Protein AF-A0A964A7U6-F1 (afdb_monomer)

pLDDT: mean 76.75, std 14.04, range [35.75, 95.75]

Mean predicted aligned error: 11.98 Å

Sequence (256 aa):
MSVETSDQPSDEHRRETSRRVVFALLAPAVRLAFTFGIPLRELCDWLRLAYFQETRRRGQRMREAARTLDVSMRTVAMLSSELKQNFLDAQQQVGLPRRVEFMLWAAPLSAARLRQVLRGIEPGAVDRALETLLEQGRIREVPGRTTRYEVVRSEFRLVDEKGWLARIDGLENFMGTVANAVYGRFFRNEPRAFARTLSFHVRADSAERMRELYENTIWEALRAMDAEAKGKPDSTMLDLSILWAPYDYLEHEEET

Solvent-accessible surface area (backbone atoms only — not comparable to full-atom values): 15489 Å² total; per-residue (Å²): 135,82,82,82,74,79,86,66,76,49,73,63,56,52,53,52,50,51,52,54,52,54,54,59,68,45,47,65,58,50,52,52,34,54,75,71,66,52,51,69,69,59,54,52,51,50,50,52,44,53,52,50,51,51,35,42,64,73,64,47,52,70,72,52,39,17,63,73,70,74,48,52,68,67,56,47,53,50,45,58,50,50,46,59,74,77,48,46,68,67,45,53,73,47,44,46,32,51,55,51,50,57,52,23,61,68,42,71,42,32,72,71,57,49,54,68,71,54,59,78,62,65,89,62,52,68,57,56,24,50,50,54,32,43,76,69,58,51,32,40,81,44,85,61,103,60,63,23,34,30,55,66,73,94,75,92,72,78,68,60,88,87,41,76,64,44,50,51,43,42,50,52,52,45,54,49,46,50,52,51,30,50,46,23,49,78,75,61,69,36,88,82,37,73,83,82,90,85,86,80,92,75,58,87,82,42,56,62,54,53,51,47,45,41,58,71,46,53,47,50,52,51,53,52,53,47,66,73,36,61,85,47,95,86,54,76,93,78,85,85,81,88,86,86,73,69,86,61,66,84,79,60,84,71,89,132

Secondary structure (DSSP, 8-state):
-------PPPHHHHHHHHHHHHHHHHHHHHHHHHHTT--HHHHHHHHHHHHHHHHHHTT--HHHHHHHHT--HHHHHHHHHHHHHHTHHHHHHHHHHHHHHHHHHHS-B-HHHHHHHSTTPPTTHHHHHHHHHHHTTSEEEE-SSS-EEEESSS------TT-HHHHHHHHHHHHHHHHHHHHIIIII--TT-----------TTHHHHHHHHIIIIIIHHHHHHHHHHTT-TT------------TTTTT-----

Radius of gyration: 21.6 Å; Cα contacts (8 Å, |Δi|>4): 168; chains: 1; bounding box: 51×61×63 Å

Nearest PDB structures (foldseek):
  1qgp-assembly1_A  TM=6.553E-01  e=3.429E-02  Homo sapiens
  3df8-assembly1_A-2  TM=6.281E-01  e=4.494E-02  Thermoplasma volcanium
  3oop-assembly1_A-2  TM=4.347E-01  e=6.216E-02  Listeria innocua Clip11262
  1xmk-assembly1_A  TM=6.754E-01  e=3.702E-01  Homo sapiens

Structure (mmCIF, N/CA/C/O backbone):
data_AF-A0A964A7U6-F1
#
_entry.id   AF-A0A964A7U6-F1
#
loop_
_atom_site.group_PDB
_atom_site.id
_atom_site.type_symbol
_atom_site.label_atom_id
_atom_site.label_alt_id
_atom_site.label_comp_id
_atom_site.label_asym_id
_atom_site.label_entity_id
_atom_site.label_seq_id
_atom_site.pdbx_PDB_ins_code
_atom_site.Cartn_x
_atom_site.Cartn_y
_atom_site.Cartn_z
_atom_site.occupancy
_atom_site.B_iso_or_equiv
_atom_site.auth_seq_id
_atom_site.auth_comp_id
_atom_site.auth_asym_id
_atom_site.auth_atom_id
_atom_site.pdbx_PDB_model_num
ATOM 1 N N . MET A 1 1 ? 14.984 -43.888 15.376 1.00 39.47 1 MET A N 1
ATOM 2 C CA . MET A 1 1 ? 15.782 -42.772 14.828 1.00 39.47 1 MET A CA 1
ATOM 3 C C . MET A 1 1 ? 14.865 -41.949 13.947 1.00 39.47 1 MET A C 1
ATOM 5 O O . MET A 1 1 ? 14.628 -42.332 12.810 1.00 39.47 1 MET A O 1
ATOM 9 N N . SER A 1 2 ? 14.273 -40.898 14.505 1.00 37.81 2 SER A N 1
ATOM 10 C CA . SER A 1 2 ? 13.434 -39.971 13.746 1.00 37.81 2 SER A CA 1
ATOM 11 C C . SER A 1 2 ? 14.348 -38.940 13.100 1.00 37.81 2 SER A C 1
ATOM 13 O O . SER A 1 2 ? 15.080 -38.244 13.798 1.00 37.81 2 SER A O 1
ATOM 15 N N . VAL A 1 3 ? 14.359 -38.902 11.771 1.00 44.22 3 VAL A N 1
ATOM 16 C CA . VAL A 1 3 ? 15.064 -37.877 11.004 1.00 44.22 3 VAL A CA 1
ATOM 17 C C . VAL A 1 3 ? 14.186 -36.629 11.032 1.00 44.22 3 VAL A C 1
ATOM 19 O O . VAL A 1 3 ? 13.264 -36.485 10.233 1.00 44.22 3 VAL A O 1
ATOM 22 N N . GLU A 1 4 ? 14.441 -35.744 11.993 1.00 46.56 4 GLU A N 1
ATOM 23 C CA . GLU A 1 4 ? 14.013 -34.350 11.900 1.00 46.56 4 GLU A CA 1
ATOM 24 C C . GLU A 1 4 ? 14.831 -33.693 10.788 1.00 46.56 4 GLU A C 1
ATOM 26 O O . GLU A 1 4 ? 15.935 -33.189 10.994 1.00 46.56 4 GLU A O 1
ATOM 31 N N . THR A 1 5 ? 14.303 -33.739 9.567 1.00 43.91 5 THR A N 1
ATOM 32 C CA . THR A 1 5 ? 14.819 -32.898 8.490 1.00 43.91 5 THR A CA 1
ATOM 33 C C . THR A 1 5 ? 14.290 -31.498 8.765 1.00 43.91 5 THR A C 1
ATOM 35 O O . THR A 1 5 ? 13.131 -31.196 8.494 1.00 43.91 5 THR A O 1
ATOM 38 N N . SER A 1 6 ? 15.119 -30.662 9.388 1.00 46.88 6 SER A N 1
ATOM 39 C CA . SER A 1 6 ? 14.908 -29.219 9.471 1.00 46.88 6 SER A CA 1
ATOM 40 C C . SER A 1 6 ? 14.862 -28.662 8.044 1.00 46.88 6 SER A C 1
ATOM 42 O O . SER A 1 6 ? 15.895 -28.312 7.474 1.00 46.88 6 SER A O 1
ATOM 44 N N . ASP A 1 7 ? 13.662 -28.596 7.471 1.00 50.88 7 ASP A N 1
ATOM 45 C CA . ASP A 1 7 ? 13.355 -28.036 6.151 1.00 50.88 7 ASP A CA 1
ATOM 46 C C . ASP A 1 7 ? 13.391 -26.497 6.197 1.00 50.88 7 ASP A C 1
ATOM 48 O O . ASP A 1 7 ? 12.420 -25.796 5.911 1.00 50.88 7 ASP A O 1
ATOM 52 N N . GLN A 1 8 ? 14.508 -25.941 6.678 1.00 58.91 8 GLN A N 1
ATOM 53 C CA . GLN A 1 8 ? 14.750 -24.509 6.580 1.00 58.91 8 GLN A CA 1
ATOM 54 C C . GLN A 1 8 ? 15.390 -24.229 5.219 1.00 58.91 8 GLN A C 1
ATOM 56 O O . GLN A 1 8 ? 16.481 -24.739 4.948 1.00 58.91 8 GLN A O 1
ATOM 61 N N . PRO A 1 9 ? 14.743 -23.429 4.352 1.00 64.50 9 PRO A N 1
ATOM 62 C CA . PRO A 1 9 ? 15.285 -23.126 3.037 1.00 64.50 9 PRO A CA 1
ATOM 63 C C . PRO A 1 9 ? 16.648 -22.453 3.190 1.00 64.50 9 PRO A C 1
ATOM 65 O O . PRO A 1 9 ? 16.792 -21.509 3.973 1.00 64.50 9 PRO A O 1
ATOM 68 N N . SER A 1 10 ? 17.642 -22.932 2.434 1.00 79.44 10 SER A N 1
ATOM 69 C CA . SER A 1 10 ? 18.993 -22.368 2.477 1.00 79.44 10 SER A CA 1
ATOM 70 C C . SER A 1 10 ? 18.974 -20.866 2.168 1.00 79.44 10 SER A C 1
ATOM 72 O O . SER A 1 10 ? 18.084 -20.361 1.475 1.00 79.44 10 SER A O 1
ATOM 74 N N . ASP A 1 11 ? 19.976 -20.129 2.651 1.00 80.56 11 ASP A N 1
ATOM 75 C CA . ASP A 1 11 ? 20.089 -18.684 2.401 1.00 80.56 11 ASP A CA 1
ATOM 76 C C . ASP A 1 11 ? 20.059 -18.332 0.907 1.00 80.56 11 ASP A C 1
ATOM 78 O O . ASP A 1 11 ? 19.576 -17.267 0.520 1.00 80.56 11 ASP A O 1
ATOM 82 N N . GLU A 1 12 ? 20.542 -19.235 0.058 1.00 84.38 12 GLU A N 1
ATOM 83 C CA . GLU A 1 12 ? 20.478 -19.113 -1.395 1.00 84.38 12 GLU A CA 1
ATOM 84 C C . GLU A 1 12 ? 19.039 -19.215 -1.919 1.00 84.38 12 GLU A C 1
ATOM 86 O O . GLU A 1 12 ? 18.587 -18.319 -2.635 1.00 84.38 12 GLU A O 1
ATOM 91 N N . HIS A 1 13 ? 18.270 -20.215 -1.470 1.00 86.50 13 HIS A N 1
ATOM 92 C CA . HIS A 1 13 ? 16.847 -20.342 -1.804 1.00 86.50 13 HIS A CA 1
ATOM 93 C C . HIS A 1 13 ? 16.044 -19.121 -1.345 1.00 86.50 13 HIS A C 1
ATOM 95 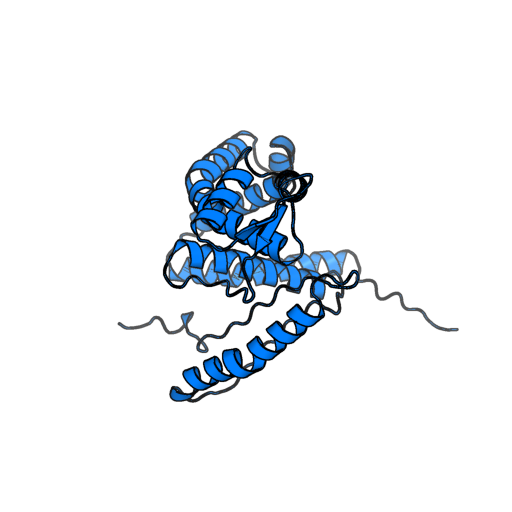O O . HIS A 1 13 ? 15.175 -18.633 -2.071 1.00 86.50 13 HIS A O 1
ATOM 101 N N . ARG A 1 14 ? 16.353 -18.570 -0.164 1.00 86.81 14 ARG A N 1
ATOM 102 C CA . ARG A 1 14 ? 15.696 -17.356 0.344 1.00 86.81 14 ARG A CA 1
ATOM 103 C C . ARG A 1 14 ? 16.006 -16.126 -0.511 1.00 86.81 14 ARG A C 1
ATOM 105 O O . ARG A 1 14 ? 15.097 -15.335 -0.784 1.00 86.81 14 ARG A O 1
ATOM 112 N N . ARG A 1 15 ? 17.258 -15.952 -0.948 1.00 87.75 15 ARG A N 1
ATOM 113 C CA . ARG A 1 15 ? 17.655 -14.846 -1.843 1.00 87.75 15 ARG A CA 1
ATOM 114 C C . ARG A 1 15 ? 16.983 -14.960 -3.203 1.00 87.75 15 ARG A C 1
ATOM 116 O O . ARG A 1 15 ? 16.450 -13.966 -3.691 1.00 87.75 15 ARG A O 1
ATOM 123 N N . GLU A 1 16 ? 16.970 -16.154 -3.782 1.00 92.19 16 GLU A N 1
ATOM 124 C CA . GLU A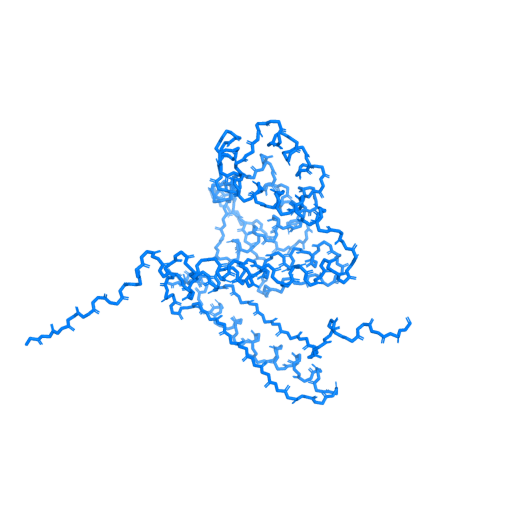 1 16 ? 16.338 -16.394 -5.079 1.00 92.19 16 GLU A CA 1
ATOM 125 C C . GLU A 1 16 ? 14.823 -16.165 -5.014 1.00 92.19 16 GLU A C 1
ATOM 127 O O . GLU A 1 16 ? 14.267 -15.428 -5.829 1.00 92.19 16 GLU A O 1
ATOM 132 N N . THR A 1 17 ? 14.165 -16.684 -3.973 1.00 89.81 17 THR A N 1
ATOM 133 C CA . THR A 1 17 ? 12.738 -16.429 -3.715 1.00 89.81 17 THR A CA 1
ATOM 134 C C . THR A 1 17 ? 12.457 -14.932 -3.591 1.00 89.81 17 THR A C 1
ATOM 136 O O . THR A 1 17 ? 11.528 -14.426 -4.215 1.00 89.81 17 THR A O 1
ATOM 139 N N . SER A 1 18 ? 13.294 -14.192 -2.854 1.00 90.56 18 SER A N 1
ATOM 140 C CA . SER A 1 18 ? 13.156 -12.735 -2.710 1.00 90.56 18 SER A CA 1
ATOM 141 C C . SER A 1 18 ? 13.222 -12.013 -4.057 1.00 90.56 18 SER A C 1
ATOM 143 O O . SER A 1 18 ? 12.386 -11.153 -4.329 1.00 90.56 18 SER A O 1
ATOM 145 N N . ARG A 1 19 ? 14.169 -12.383 -4.928 1.00 92.00 19 ARG A N 1
ATOM 146 C CA . ARG A 1 19 ? 14.312 -11.784 -6.265 1.00 92.00 19 ARG A CA 1
ATOM 147 C C . ARG A 1 19 ? 13.092 -12.050 -7.140 1.00 92.00 19 ARG A C 1
ATOM 149 O O . ARG A 1 19 ? 12.545 -11.111 -7.714 1.00 92.00 19 ARG A O 1
ATOM 156 N N . ARG A 1 20 ? 12.640 -13.306 -7.206 1.00 93.06 20 ARG A N 1
ATOM 157 C CA . ARG A 1 20 ? 11.478 -13.700 -8.020 1.00 93.06 20 ARG A CA 1
ATOM 158 C C . ARG A 1 20 ? 10.194 -13.033 -7.555 1.00 93.06 20 ARG A C 1
ATOM 160 O O . ARG A 1 20 ? 9.424 -12.563 -8.384 1.00 93.06 20 ARG A O 1
ATOM 167 N N . VAL A 1 21 ? 9.985 -12.959 -6.241 1.00 92.62 21 VAL A N 1
ATOM 168 C CA . VAL A 1 21 ? 8.809 -12.305 -5.659 1.00 92.62 21 VAL A CA 1
ATOM 169 C C . VAL A 1 21 ? 8.796 -10.812 -5.983 1.00 92.62 21 VAL A C 1
ATOM 171 O O . VAL A 1 21 ? 7.782 -10.308 -6.457 1.00 92.62 21 VAL A O 1
ATOM 174 N N . VAL A 1 22 ? 9.914 -10.105 -5.783 1.00 92.69 22 VAL A N 1
ATOM 175 C CA . VAL A 1 22 ? 9.996 -8.671 -6.110 1.00 92.69 22 VAL A CA 1
ATOM 176 C C . VAL A 1 22 ? 9.774 -8.442 -7.605 1.00 92.69 22 VAL A C 1
ATOM 178 O O . VAL A 1 22 ? 8.990 -7.573 -7.972 1.00 92.69 22 VAL A O 1
ATOM 181 N N . PHE A 1 23 ? 10.396 -9.248 -8.469 1.00 92.00 23 PHE A N 1
ATOM 182 C CA . PHE A 1 23 ? 10.196 -9.153 -9.915 1.00 92.00 23 PHE A CA 1
ATOM 183 C C . PHE A 1 23 ? 8.726 -9.367 -10.315 1.00 92.00 23 PHE A C 1
ATOM 185 O O . PHE A 1 23 ? 8.176 -8.580 -11.082 1.00 92.00 23 PHE A O 1
ATOM 192 N N . ALA A 1 24 ? 8.062 -10.378 -9.748 1.00 91.75 24 ALA A N 1
ATOM 193 C CA . ALA A 1 24 ? 6.649 -10.647 -10.010 1.00 91.75 24 ALA A CA 1
ATOM 194 C C . ALA A 1 24 ? 5.735 -9.493 -9.560 1.00 91.75 24 ALA A C 1
ATOM 196 O O . ALA A 1 24 ? 4.783 -9.162 -10.260 1.00 91.75 24 ALA A O 1
ATOM 197 N N . LEU A 1 25 ? 6.042 -8.848 -8.430 1.00 91.50 25 LEU A N 1
ATOM 198 C CA . LEU A 1 25 ? 5.294 -7.688 -7.930 1.00 91.50 25 LEU A CA 1
ATOM 199 C C . LEU A 1 25 ? 5.506 -6.416 -8.761 1.00 91.50 25 LEU A C 1
ATOM 201 O O . LEU A 1 25 ? 4.635 -5.550 -8.769 1.00 91.50 25 LEU A O 1
ATOM 205 N N . LEU A 1 26 ? 6.635 -6.294 -9.463 1.00 92.69 26 LEU A N 1
ATOM 206 C CA . LEU A 1 26 ? 6.884 -5.174 -10.373 1.00 92.69 26 LEU A CA 1
ATOM 207 C C . LEU A 1 26 ? 6.106 -5.310 -11.687 1.00 92.69 26 LEU A C 1
ATOM 209 O O . LEU A 1 26 ? 5.777 -4.297 -12.301 1.00 92.69 26 LEU A O 1
ATOM 213 N N . ALA A 1 27 ? 5.782 -6.533 -12.115 1.00 90.12 27 ALA A N 1
ATOM 214 C CA . ALA A 1 27 ? 5.159 -6.773 -13.414 1.00 90.12 27 ALA A CA 1
ATOM 215 C C . ALA A 1 27 ? 3.829 -6.011 -13.628 1.00 90.12 27 ALA A C 1
ATOM 217 O O . ALA A 1 27 ? 3.697 -5.395 -14.684 1.00 90.12 27 ALA A O 1
ATOM 218 N N . PRO A 1 28 ? 2.873 -5.955 -12.675 1.00 89.69 28 PRO A N 1
ATOM 219 C CA . PRO A 1 28 ? 1.652 -5.159 -12.842 1.00 89.69 28 PRO A CA 1
ATOM 220 C C . PRO A 1 28 ? 1.924 -3.661 -13.026 1.00 89.69 28 PRO A C 1
ATOM 222 O O . PRO A 1 28 ? 1.294 -3.023 -13.866 1.00 89.69 28 PRO A O 1
ATOM 225 N N . ALA A 1 29 ? 2.892 -3.106 -12.288 1.00 90.88 29 ALA A N 1
ATOM 226 C CA . ALA A 1 29 ? 3.269 -1.699 -12.407 1.00 90.88 29 ALA A CA 1
ATOM 227 C C . ALA A 1 29 ? 3.917 -1.402 -13.768 1.00 90.88 29 ALA A C 1
ATOM 229 O O . ALA A 1 29 ? 3.592 -0.399 -14.395 1.00 90.88 29 ALA A O 1
ATOM 230 N N . VAL A 1 30 ? 4.787 -2.297 -14.250 1.00 92.81 30 VAL A N 1
ATOM 231 C CA . VAL A 1 30 ? 5.415 -2.183 -15.576 1.00 92.81 30 VAL A CA 1
ATOM 232 C C . VAL A 1 30 ? 4.377 -2.285 -16.694 1.00 92.81 30 VAL A C 1
ATOM 234 O O . VAL A 1 30 ? 4.456 -1.513 -17.643 1.00 92.81 30 VAL A O 1
ATOM 237 N N . ARG A 1 31 ? 3.392 -3.189 -16.583 1.00 89.50 31 ARG A N 1
ATOM 238 C CA . ARG A 1 31 ? 2.301 -3.306 -17.568 1.00 89.50 31 ARG A CA 1
ATOM 239 C C . ARG A 1 31 ? 1.519 -2.000 -17.687 1.00 89.50 31 ARG A C 1
ATOM 241 O O . ARG A 1 31 ? 1.398 -1.485 -18.787 1.00 89.50 31 ARG A O 1
ATOM 248 N N . LEU A 1 32 ? 1.078 -1.427 -16.564 1.00 90.00 32 LEU A N 1
ATOM 249 C CA . LEU A 1 32 ? 0.375 -0.138 -16.566 1.00 90.00 32 LEU A CA 1
ATOM 250 C C . LEU A 1 32 ? 1.253 1.002 -17.092 1.00 90.00 32 LEU A C 1
ATOM 252 O O . LEU A 1 32 ? 0.789 1.819 -17.880 1.00 90.00 32 LEU A O 1
ATOM 256 N N . ALA A 1 33 ? 2.527 1.047 -16.691 1.00 89.44 33 ALA A N 1
ATOM 257 C CA . ALA A 1 33 ? 3.464 2.046 -17.192 1.00 89.44 33 ALA A CA 1
ATOM 258 C C . ALA A 1 33 ? 3.606 1.971 -18.718 1.00 89.44 33 ALA A C 1
ATOM 260 O O . ALA A 1 33 ? 3.599 3.001 -19.387 1.00 89.44 33 ALA A O 1
ATOM 261 N N . PHE A 1 34 ? 3.677 0.756 -19.263 1.00 89.88 34 PHE A N 1
ATOM 262 C CA . PHE A 1 34 ? 3.729 0.526 -20.699 1.00 89.88 34 PHE A CA 1
ATOM 263 C C . PHE A 1 34 ? 2.437 0.972 -21.398 1.00 89.88 34 PHE A C 1
ATOM 265 O O . PHE A 1 34 ? 2.521 1.720 -22.369 1.00 89.88 34 PHE A O 1
ATOM 272 N N . THR A 1 35 ? 1.264 0.596 -20.874 1.00 88.69 35 THR A N 1
ATOM 273 C CA . THR A 1 35 ? -0.049 1.026 -21.394 1.00 88.69 35 THR A CA 1
ATOM 274 C C . THR A 1 35 ? -0.176 2.551 -21.444 1.00 88.69 35 THR A C 1
ATOM 276 O O . THR A 1 35 ? -0.652 3.105 -22.427 1.00 88.69 35 THR A O 1
ATOM 279 N N . PHE A 1 36 ? 0.318 3.260 -20.427 1.00 89.25 36 PHE A N 1
ATOM 280 C CA . PHE A 1 36 ? 0.287 4.727 -20.389 1.00 89.25 36 PHE A CA 1
ATOM 281 C C . PHE A 1 36 ? 1.432 5.404 -21.160 1.00 89.25 36 PHE A C 1
ATOM 283 O 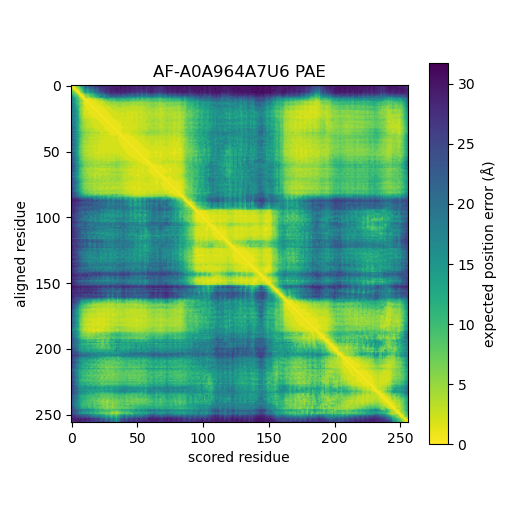O . PHE A 1 36 ? 1.566 6.625 -21.103 1.00 89.25 36 PHE A O 1
ATOM 290 N N . GLY A 1 37 ? 2.279 4.641 -21.858 1.00 89.75 37 GLY A N 1
ATOM 291 C CA . GLY A 1 37 ? 3.406 5.183 -22.620 1.00 89.75 37 GLY A CA 1
ATOM 292 C C . GLY A 1 37 ? 4.508 5.807 -21.756 1.00 89.75 37 GLY A C 1
ATOM 293 O O . GLY A 1 37 ? 5.281 6.628 -22.250 1.00 89.75 37 GLY A O 1
ATOM 294 N N . ILE A 1 38 ? 4.599 5.438 -20.475 1.00 91.19 38 ILE A N 1
ATOM 295 C CA . ILE A 1 38 ? 5.602 5.970 -19.548 1.00 91.19 38 ILE A CA 1
ATOM 296 C C . ILE A 1 38 ? 6.982 5.404 -19.916 1.00 91.19 38 ILE A C 1
ATOM 298 O O . ILE A 1 38 ? 7.182 4.183 -19.897 1.00 91.19 38 ILE A O 1
ATOM 302 N N . PRO A 1 39 ? 7.981 6.258 -20.208 1.00 91.94 39 PRO A N 1
ATOM 303 C CA . PRO A 1 39 ? 9.324 5.796 -20.526 1.00 91.94 39 PRO A CA 1
ATOM 304 C C . PRO A 1 39 ? 9.976 5.058 -19.351 1.00 91.94 39 PRO A C 1
ATOM 306 O O . PRO A 1 39 ? 9.866 5.471 -18.197 1.00 91.94 39 PRO A O 1
ATOM 309 N N . LEU A 1 40 ? 10.788 4.034 -19.647 1.00 92.56 40 LEU A N 1
ATOM 310 C CA . LEU A 1 40 ? 11.530 3.273 -18.626 1.00 92.56 40 LEU A CA 1
ATOM 311 C C . LEU A 1 40 ? 12.344 4.175 -17.686 1.00 92.56 40 LEU A C 1
ATOM 313 O O . LEU A 1 40 ? 12.461 3.895 -16.497 1.00 92.56 40 LEU A O 1
ATOM 317 N N . ARG A 1 41 ? 12.915 5.263 -18.215 1.00 92.50 41 ARG A N 1
ATOM 318 C CA . ARG A 1 41 ? 13.669 6.229 -17.413 1.00 92.50 41 ARG A CA 1
ATOM 319 C C . ARG A 1 41 ? 12.804 6.853 -16.315 1.00 92.50 41 ARG A C 1
ATOM 321 O O . ARG A 1 41 ? 13.246 6.903 -15.174 1.00 92.50 41 ARG A O 1
ATOM 328 N N . GLU A 1 42 ? 11.598 7.286 -16.660 1.00 90.75 42 GLU A N 1
ATOM 329 C CA . GLU A 1 42 ? 10.658 7.904 -15.724 1.00 90.75 42 GLU A CA 1
ATOM 330 C C . GLU A 1 42 ? 10.166 6.885 -14.690 1.00 90.75 42 GLU A C 1
ATOM 332 O O . GLU A 1 42 ? 10.201 7.154 -13.490 1.00 90.75 42 GLU A O 1
ATOM 337 N N . LEU A 1 43 ? 9.864 5.657 -15.123 1.00 91.31 43 LEU A N 1
ATOM 338 C CA . LEU A 1 43 ? 9.529 4.561 -14.211 1.00 91.31 43 LEU A CA 1
ATOM 339 C C . LEU A 1 43 ? 10.668 4.250 -13.220 1.00 91.31 43 LEU A C 1
ATOM 341 O O . LEU A 1 43 ? 10.421 4.012 -12.037 1.00 91.31 43 LEU A O 1
ATOM 345 N N . CYS A 1 44 ? 11.924 4.272 -13.676 1.00 91.62 44 CYS A N 1
ATOM 346 C CA . CYS A 1 44 ? 13.097 4.114 -12.813 1.00 91.62 44 CYS A CA 1
ATOM 347 C C . CYS A 1 44 ? 13.227 5.253 -11.791 1.00 91.62 44 CYS A C 1
ATOM 349 O O . CYS A 1 44 ? 13.631 5.005 -10.652 1.00 91.62 44 CYS A O 1
ATOM 351 N N . ASP A 1 45 ? 12.896 6.485 -12.174 1.00 89.19 45 ASP A N 1
ATOM 352 C CA . ASP A 1 45 ? 12.923 7.634 -11.268 1.00 89.19 45 ASP A CA 1
ATOM 353 C C . ASP A 1 45 ? 11.816 7.523 -10.204 1.00 89.19 45 ASP A C 1
ATOM 355 O O . ASP A 1 45 ? 12.098 7.670 -9.010 1.00 89.19 45 ASP A O 1
ATOM 359 N N . TRP A 1 46 ? 10.606 7.096 -10.577 1.00 89.62 46 TRP A N 1
ATOM 360 C CA . TRP A 1 46 ? 9.542 6.793 -9.612 1.00 89.62 46 TRP A CA 1
ATOM 361 C C . TRP A 1 46 ? 9.877 5.616 -8.698 1.00 89.62 46 TRP A C 1
ATOM 363 O O . TRP A 1 46 ? 9.601 5.673 -7.501 1.00 89.62 46 TRP A O 1
ATOM 373 N N . LEU A 1 47 ? 10.528 4.570 -9.214 1.00 91.62 47 LEU A N 1
ATOM 374 C CA . LEU A 1 47 ? 10.998 3.453 -8.394 1.00 91.62 47 LEU A CA 1
ATOM 375 C C . LEU A 1 47 ? 12.010 3.928 -7.342 1.00 91.62 47 LEU A C 1
ATOM 377 O O . LEU A 1 47 ? 11.916 3.535 -6.178 1.00 91.62 47 LEU A O 1
ATOM 381 N N . ARG A 1 48 ? 12.954 4.800 -7.719 1.00 91.25 48 ARG A N 1
ATOM 382 C CA . ARG A 1 48 ? 13.910 5.410 -6.777 1.00 91.25 48 ARG A CA 1
ATOM 383 C C . ARG A 1 48 ? 13.196 6.242 -5.720 1.00 91.25 48 ARG A C 1
ATOM 385 O O . ARG A 1 48 ? 13.548 6.156 -4.542 1.00 91.25 48 ARG A O 1
ATOM 392 N N . LEU A 1 49 ? 12.192 7.017 -6.124 1.00 89.81 49 LEU A N 1
ATOM 393 C CA . LEU A 1 49 ? 11.395 7.838 -5.220 1.00 89.81 49 LEU A CA 1
ATOM 394 C C . LEU A 1 49 ? 10.584 6.985 -4.233 1.00 89.81 49 LEU A C 1
ATOM 396 O O . LEU A 1 49 ? 10.638 7.234 -3.028 1.00 89.81 49 LEU A O 1
ATOM 400 N N . ALA A 1 50 ? 9.914 5.936 -4.713 1.00 88.25 50 ALA A N 1
ATOM 401 C CA . ALA A 1 50 ? 9.164 4.987 -3.890 1.00 88.25 50 ALA A CA 1
ATOM 402 C C . ALA A 1 50 ? 10.080 4.233 -2.911 1.00 88.25 50 ALA A C 1
ATOM 404 O O . ALA A 1 50 ? 9.771 4.111 -1.722 1.00 88.25 50 ALA A O 1
ATOM 405 N N . TYR A 1 51 ? 11.255 3.793 -3.371 1.00 91.75 51 TYR A N 1
ATOM 406 C CA . TYR A 1 51 ? 12.249 3.152 -2.510 1.00 91.75 51 TYR A CA 1
ATOM 407 C C . TYR A 1 51 ? 12.758 4.125 -1.435 1.00 91.75 51 TYR A C 1
ATOM 409 O O . TYR A 1 51 ? 12.862 3.768 -0.259 1.00 91.75 51 TYR A O 1
ATOM 417 N N . PHE A 1 52 ? 13.024 5.384 -1.802 1.00 88.94 52 PHE A N 1
ATOM 418 C CA . PHE A 1 52 ? 13.381 6.424 -0.840 1.00 88.94 52 PHE A CA 1
ATOM 419 C C . PHE A 1 52 ? 12.265 6.660 0.186 1.00 88.94 52 PHE A C 1
ATOM 421 O O . PHE A 1 52 ? 12.550 6.694 1.385 1.00 88.94 52 PHE A O 1
ATOM 428 N N . GLN A 1 53 ? 11.002 6.751 -0.237 1.00 85.31 53 GLN A N 1
ATOM 429 C CA . GLN A 1 53 ? 9.858 6.878 0.669 1.00 85.31 53 GLN A CA 1
ATOM 430 C C . GLN A 1 53 ? 9.810 5.724 1.684 1.00 85.31 53 GLN A C 1
ATOM 432 O O . GLN A 1 53 ? 9.612 5.969 2.876 1.00 85.31 53 GLN A O 1
ATOM 437 N N . GLU A 1 54 ? 10.077 4.488 1.261 1.00 86.25 54 GLU A N 1
ATOM 438 C CA . GLU A 1 54 ? 10.143 3.332 2.162 1.00 86.25 54 GLU A CA 1
ATOM 439 C C . GLU A 1 54 ? 11.284 3.455 3.189 1.00 86.25 54 GLU A C 1
ATOM 441 O O . GLU A 1 54 ? 11.081 3.185 4.377 1.00 86.25 54 GLU A O 1
ATOM 446 N N . THR A 1 55 ? 12.465 3.964 2.803 1.00 86.69 55 THR A N 1
ATOM 447 C CA . THR A 1 55 ? 13.537 4.246 3.786 1.00 86.69 55 THR A CA 1
ATOM 448 C C . THR A 1 55 ? 13.089 5.255 4.845 1.00 86.69 55 THR A C 1
ATOM 450 O O . THR A 1 55 ? 13.398 5.099 6.031 1.00 86.69 55 THR A O 1
ATOM 453 N N . ARG A 1 56 ? 12.303 6.263 4.444 1.00 83.06 56 ARG A N 1
ATOM 454 C CA . ARG A 1 56 ? 11.756 7.281 5.349 1.00 83.06 56 ARG A CA 1
ATOM 455 C C . ARG A 1 56 ? 10.691 6.709 6.275 1.00 83.06 56 ARG A C 1
ATOM 457 O O . ARG A 1 56 ? 10.744 6.997 7.470 1.00 83.06 56 ARG A O 1
ATOM 464 N N . ARG A 1 57 ? 9.795 5.855 5.769 1.00 76.44 57 ARG A N 1
ATOM 465 C CA . ARG A 1 57 ? 8.800 5.125 6.580 1.00 76.44 57 ARG A CA 1
ATOM 466 C C . ARG A 1 57 ? 9.466 4.259 7.652 1.00 76.44 57 ARG A C 1
ATOM 468 O O . ARG A 1 57 ? 8.981 4.194 8.777 1.00 76.44 57 ARG A O 1
ATOM 475 N N . ARG A 1 58 ? 10.632 3.682 7.347 1.00 79.00 58 ARG A N 1
ATOM 476 C CA . ARG A 1 58 ? 11.460 2.924 8.305 1.00 79.00 58 ARG A CA 1
ATOM 477 C C . ARG A 1 58 ? 12.292 3.794 9.254 1.00 79.00 58 ARG A C 1
ATOM 479 O O . ARG A 1 58 ? 13.051 3.263 10.059 1.00 79.00 58 ARG A O 1
ATOM 486 N N . GLY A 1 59 ? 12.171 5.119 9.172 1.00 80.94 59 GLY A N 1
ATOM 487 C CA . GLY A 1 59 ? 12.873 6.060 10.043 1.00 80.94 59 GLY A CA 1
ATOM 488 C C . GLY A 1 59 ? 14.355 6.261 9.714 1.00 80.94 59 GLY A C 1
ATOM 489 O O . GLY A 1 59 ? 15.062 6.875 10.514 1.00 80.94 59 GLY A O 1
ATOM 490 N N . GLN A 1 60 ? 14.837 5.789 8.558 1.00 84.31 60 GLN A N 1
ATOM 491 C CA . GLN A 1 60 ? 16.246 5.931 8.187 1.00 84.31 60 GLN A CA 1
ATOM 492 C C . GLN A 1 60 ? 16.629 7.397 7.978 1.00 84.31 60 GLN A C 1
ATOM 494 O O . GLN A 1 60 ? 15.901 8.168 7.346 1.00 84.31 60 GLN A O 1
ATOM 499 N N . ARG A 1 61 ? 17.808 7.792 8.463 1.00 88.44 61 ARG A N 1
ATOM 500 C CA . ARG A 1 61 ? 18.385 9.126 8.222 1.00 88.44 61 ARG A CA 1
ATOM 501 C C . ARG A 1 61 ? 18.881 9.245 6.778 1.00 88.44 61 ARG A C 1
ATOM 503 O O . ARG A 1 61 ? 19.180 8.248 6.135 1.00 88.44 61 ARG A O 1
ATOM 510 N N . MET A 1 62 ? 19.062 10.468 6.271 1.00 88.94 62 MET A N 1
ATOM 511 C CA . MET A 1 62 ? 19.472 10.681 4.868 1.00 88.94 62 MET A CA 1
ATOM 512 C C . MET A 1 62 ? 20.759 9.938 4.470 1.00 88.94 62 MET A C 1
ATOM 514 O O . MET A 1 62 ? 20.831 9.396 3.375 1.00 88.94 62 MET A O 1
ATOM 518 N N . ARG A 1 63 ? 21.750 9.845 5.369 1.00 92.12 63 ARG A N 1
ATOM 519 C CA . ARG A 1 63 ? 22.984 9.078 5.107 1.00 92.12 63 ARG A CA 1
ATOM 520 C C . ARG A 1 63 ? 22.755 7.565 5.041 1.00 92.12 63 ARG A C 1
ATOM 522 O O . ARG A 1 63 ? 23.478 6.863 4.347 1.00 92.12 63 ARG A O 1
ATOM 529 N N . GLU A 1 64 ? 21.792 7.044 5.793 1.00 91.62 64 GLU A N 1
ATOM 530 C CA . GLU A 1 64 ? 21.417 5.624 5.753 1.00 91.62 64 GLU A CA 1
ATOM 531 C C . GLU A 1 64 ? 20.637 5.314 4.481 1.00 91.62 64 GLU A C 1
ATOM 533 O O . GLU A 1 64 ? 20.940 4.325 3.819 1.00 91.62 64 GLU A O 1
ATOM 538 N N . ALA A 1 65 ? 19.733 6.212 4.086 1.00 90.31 65 ALA A N 1
ATOM 539 C CA . ALA A 1 65 ? 19.035 6.124 2.813 1.00 90.31 65 ALA A CA 1
ATOM 540 C C . ALA A 1 65 ? 20.028 6.139 1.637 1.00 90.31 65 ALA A C 1
ATOM 542 O O . ALA A 1 65 ? 19.958 5.260 0.790 1.00 90.31 65 ALA A O 1
ATOM 543 N N . ALA A 1 66 ? 21.011 7.050 1.631 1.00 93.12 66 ALA A N 1
ATOM 544 C CA . ALA A 1 66 ? 22.049 7.110 0.594 1.00 93.12 66 ALA A CA 1
ATOM 545 C C . ALA A 1 66 ? 22.810 5.783 0.445 1.00 93.12 66 ALA A C 1
ATOM 547 O O . ALA A 1 66 ? 22.970 5.290 -0.666 1.00 93.12 66 ALA A O 1
ATOM 548 N N . ARG A 1 67 ? 23.214 5.173 1.569 1.00 94.12 67 ARG A N 1
ATOM 549 C CA . ARG A 1 67 ? 23.871 3.855 1.575 1.00 94.12 67 ARG A CA 1
ATOM 550 C C . ARG A 1 67 ? 22.949 2.733 1.106 1.00 94.12 67 ARG A C 1
ATOM 552 O O . ARG A 1 67 ? 23.402 1.837 0.413 1.00 94.12 67 ARG A O 1
ATOM 559 N N . THR A 1 68 ? 21.674 2.768 1.489 1.00 92.81 68 THR A N 1
ATOM 560 C CA . THR A 1 68 ? 20.705 1.719 1.133 1.00 92.81 68 THR A CA 1
ATOM 561 C C . THR A 1 68 ? 20.325 1.774 -0.346 1.00 92.81 68 THR A C 1
ATOM 563 O O . THR A 1 68 ? 20.161 0.731 -0.968 1.00 92.81 68 THR A O 1
ATOM 566 N N . LEU A 1 69 ? 20.172 2.979 -0.899 1.00 91.19 69 LEU A N 1
ATOM 567 C CA . LEU A 1 69 ? 19.878 3.195 -2.317 1.00 91.19 69 LEU A CA 1
ATOM 568 C C . LEU A 1 69 ? 21.129 3.100 -3.202 1.00 91.19 69 LEU A C 1
ATOM 570 O O . LEU A 1 69 ? 20.985 3.091 -4.419 1.00 91.19 69 LEU A O 1
ATOM 574 N N . ASP A 1 70 ? 22.321 3.065 -2.603 1.00 94.75 70 ASP A N 1
ATOM 575 C CA . ASP A 1 70 ? 23.609 3.146 -3.295 1.00 94.75 70 ASP A CA 1
ATOM 576 C C . ASP A 1 70 ? 23.720 4.389 -4.203 1.00 94.75 70 ASP A C 1
ATOM 578 O O . ASP A 1 70 ? 24.052 4.331 -5.385 1.00 94.75 70 ASP A O 1
ATOM 582 N N . VAL A 1 71 ? 23.376 5.557 -3.647 1.00 93.38 71 VAL A N 1
ATOM 583 C CA . VAL A 1 71 ? 23.395 6.843 -4.365 1.00 93.38 71 VAL A CA 1
ATOM 584 C C . VAL A 1 71 ? 24.068 7.947 -3.557 1.00 93.38 71 VAL A C 1
ATOM 586 O O . VAL A 1 71 ? 24.243 7.873 -2.341 1.00 93.38 71 VAL A O 1
ATOM 589 N N . SER A 1 72 ? 24.411 9.039 -4.242 1.00 94.88 72 SER A N 1
ATOM 590 C CA . SER A 1 72 ? 25.005 10.213 -3.604 1.00 94.88 72 SER A CA 1
ATOM 591 C C . SER A 1 72 ? 24.034 10.927 -2.649 1.00 94.88 72 SER A C 1
ATOM 593 O O . SER A 1 72 ? 22.814 10.923 -2.833 1.00 94.88 72 SER A O 1
ATOM 595 N N . MET A 1 73 ? 24.582 11.660 -1.674 1.00 95.75 73 MET A N 1
ATOM 596 C CA . MET A 1 73 ? 23.791 12.548 -0.808 1.00 95.75 73 MET A CA 1
ATOM 597 C C . MET A 1 73 ? 23.037 13.630 -1.596 1.00 95.75 73 MET A C 1
ATOM 599 O O . MET A 1 73 ? 21.948 14.032 -1.191 1.00 95.75 73 MET A O 1
ATOM 603 N N . ARG A 1 74 ? 23.585 14.074 -2.737 1.00 94.38 74 ARG A N 1
ATOM 604 C CA . ARG A 1 74 ? 22.911 15.009 -3.649 1.00 94.38 74 ARG A CA 1
ATOM 605 C C . ARG A 1 74 ? 21.636 14.391 -4.222 1.00 94.38 74 ARG A C 1
ATOM 607 O O . ARG A 1 74 ? 20.600 15.046 -4.233 1.00 94.38 74 ARG A O 1
ATOM 614 N N . THR A 1 75 ? 21.700 13.129 -4.640 1.00 91.62 75 THR A N 1
ATOM 615 C CA . THR A 1 75 ? 20.542 12.376 -5.139 1.00 91.62 75 THR A CA 1
ATOM 616 C C . THR A 1 75 ? 19.481 12.221 -4.052 1.00 91.62 75 THR A C 1
ATOM 618 O O . THR A 1 75 ? 18.311 12.474 -4.303 1.00 91.62 75 THR A O 1
ATOM 621 N N . VAL A 1 76 ? 19.875 11.899 -2.816 1.00 91.44 76 VAL A N 1
ATOM 622 C CA . VAL A 1 76 ? 18.935 11.816 -1.682 1.00 91.44 76 VAL A CA 1
ATOM 623 C C . VAL A 1 76 ? 18.262 13.159 -1.378 1.00 91.44 76 VAL A C 1
ATOM 625 O O . VAL A 1 76 ? 17.069 13.192 -1.080 1.00 91.44 76 VAL A O 1
ATOM 628 N N . ALA A 1 77 ? 18.995 14.272 -1.459 1.00 90.44 77 ALA A N 1
ATOM 629 C CA . ALA A 1 77 ? 18.417 15.602 -1.273 1.00 90.44 77 ALA A CA 1
ATOM 630 C C . ALA A 1 77 ? 17.385 15.935 -2.366 1.00 90.44 77 ALA A C 1
ATOM 632 O O . ALA A 1 77 ? 16.310 16.442 -2.049 1.00 90.44 77 ALA A O 1
ATOM 633 N N . MET A 1 78 ? 17.685 15.587 -3.621 1.00 91.75 78 MET A N 1
ATOM 634 C CA . MET A 1 78 ? 16.765 15.730 -4.753 1.00 91.75 78 MET A CA 1
ATOM 635 C C . MET A 1 78 ? 15.489 14.903 -4.544 1.00 91.75 78 MET A C 1
ATOM 637 O O . MET A 1 78 ? 14.406 15.478 -4.537 1.00 91.75 78 MET A O 1
ATOM 641 N N . LEU A 1 79 ? 15.617 13.604 -4.243 1.00 90.12 79 LEU A N 1
ATOM 642 C CA . LEU A 1 79 ? 14.478 12.718 -3.955 1.00 90.12 79 LEU A CA 1
ATOM 643 C C . LEU A 1 79 ? 13.641 13.226 -2.772 1.00 90.12 79 LEU A C 1
ATOM 645 O O . LEU A 1 79 ? 12.417 13.144 -2.778 1.00 90.12 79 LEU A O 1
ATOM 649 N N . SER A 1 80 ? 14.284 13.799 -1.751 1.00 86.94 80 SER A N 1
ATOM 650 C CA . SER A 1 80 ? 13.572 14.403 -0.623 1.00 86.94 80 SER A CA 1
ATOM 651 C C . SER A 1 80 ? 12.804 15.670 -0.988 1.00 86.94 80 SER A C 1
ATOM 653 O O . SER A 1 80 ? 11.811 15.954 -0.319 1.00 86.94 80 SER A O 1
ATOM 655 N N . SER A 1 81 ? 13.277 16.455 -1.955 1.00 85.75 81 SER A N 1
ATOM 656 C CA . SER A 1 81 ? 12.550 17.620 -2.463 1.00 85.75 81 SER A CA 1
ATOM 657 C C . SER A 1 81 ? 11.370 17.174 -3.320 1.00 85.75 81 SER A C 1
ATOM 659 O O . SER A 1 81 ? 10.250 17.626 -3.109 1.00 85.75 81 SER A O 1
ATOM 661 N N . GLU A 1 82 ? 11.612 16.230 -4.223 1.00 82.75 82 GLU A N 1
ATOM 662 C CA . GLU A 1 82 ? 10.621 15.689 -5.150 1.00 82.75 82 GLU A CA 1
ATOM 663 C C . GLU A 1 82 ? 9.457 15.005 -4.419 1.00 82.75 82 GLU A C 1
ATOM 665 O O . GLU A 1 82 ? 8.294 15.263 -4.717 1.00 82.75 82 GLU A O 1
ATOM 670 N N . LEU A 1 83 ? 9.750 14.225 -3.370 1.00 79.81 83 LEU A N 1
ATOM 671 C CA . LEU A 1 83 ? 8.722 13.588 -2.542 1.00 79.81 83 LEU A CA 1
ATOM 672 C C . LEU A 1 83 ? 7.789 14.617 -1.880 1.00 79.81 83 LEU A C 1
ATOM 674 O O . LEU A 1 83 ? 6.587 14.381 -1.770 1.00 79.81 83 LEU A O 1
ATOM 678 N N . LYS A 1 84 ? 8.340 15.756 -1.440 1.00 71.62 84 LYS A N 1
ATOM 679 C CA . LYS A 1 84 ? 7.570 16.849 -0.822 1.00 71.62 84 LYS A CA 1
ATOM 680 C C . LYS A 1 84 ? 6.696 17.586 -1.824 1.00 71.62 84 LYS A C 1
ATOM 682 O O . LYS A 1 84 ? 5.612 17.996 -1.449 1.00 71.62 84 LYS A O 1
ATOM 687 N N . GLN A 1 85 ? 7.165 17.748 -3.057 1.00 70.44 85 GLN A N 1
ATOM 688 C CA . GLN A 1 85 ? 6.467 18.522 -4.083 1.00 70.44 85 GLN A CA 1
ATOM 689 C C . GLN A 1 85 ? 5.367 17.722 -4.788 1.00 70.44 85 GLN A C 1
ATOM 691 O O . GLN A 1 85 ? 4.320 18.281 -5.086 1.00 70.44 85 GLN A O 1
ATOM 696 N N . ASN A 1 86 ? 5.588 16.427 -5.041 1.00 61.09 86 ASN A N 1
ATOM 697 C CA . ASN A 1 86 ? 4.752 15.676 -5.984 1.00 61.09 86 ASN A CA 1
ATOM 698 C C . ASN A 1 86 ? 3.757 14.703 -5.329 1.00 61.09 86 ASN A C 1
ATOM 700 O O . ASN A 1 86 ? 2.737 14.394 -5.936 1.00 61.09 86 ASN A O 1
ATOM 704 N N . PHE A 1 87 ? 4.028 14.200 -4.117 1.00 56.75 87 PHE A N 1
ATOM 705 C CA . PHE A 1 87 ? 3.269 13.058 -3.573 1.00 56.75 87 PHE A CA 1
ATOM 706 C C . PHE A 1 87 ? 2.800 13.218 -2.123 1.00 56.75 87 PHE A C 1
ATOM 708 O O . PHE A 1 87 ? 1.800 12.610 -1.742 1.00 56.75 87 PHE A O 1
ATOM 715 N N . LEU A 1 88 ? 3.472 14.037 -1.304 1.00 51.34 88 LEU A N 1
ATOM 716 C CA . LEU A 1 88 ? 3.109 14.175 0.111 1.00 51.34 88 LEU A CA 1
ATOM 717 C C . LEU A 1 88 ? 1.794 14.935 0.334 1.00 51.34 88 LEU A C 1
ATOM 719 O O . LEU A 1 88 ? 1.037 14.520 1.208 1.00 51.34 88 LEU A O 1
ATOM 723 N N . ASP A 1 89 ? 1.475 15.958 -0.459 1.00 48.50 89 ASP A N 1
ATOM 724 C CA . ASP A 1 89 ? 0.249 16.743 -0.249 1.00 48.50 89 ASP A CA 1
ATOM 725 C C . ASP A 1 89 ? -1.022 15.942 -0.589 1.00 48.50 89 ASP A C 1
ATOM 727 O O . ASP A 1 89 ? -1.986 15.961 0.172 1.00 48.50 89 ASP A O 1
ATOM 731 N N . ALA A 1 90 ? -1.002 15.144 -1.660 1.00 48.78 90 ALA A N 1
ATOM 732 C CA . ALA A 1 90 ? -2.132 14.302 -2.063 1.00 48.78 90 ALA A CA 1
ATOM 733 C C . ALA A 1 90 ? -2.317 13.063 -1.160 1.00 48.78 90 ALA A C 1
ATOM 735 O O . ALA A 1 90 ? -3.440 12.733 -0.776 1.00 48.78 90 ALA A O 1
ATOM 736 N N . GLN A 1 91 ? -1.221 12.392 -0.770 1.00 50.28 91 GLN A N 1
ATOM 737 C CA . GLN A 1 91 ? -1.272 11.211 0.106 1.00 50.28 91 GLN A CA 1
ATOM 738 C C . GLN A 1 91 ? -1.605 11.569 1.563 1.00 50.28 91 GLN A C 1
ATOM 740 O O . GLN A 1 91 ? -2.325 10.822 2.227 1.00 50.28 91 GLN A O 1
ATOM 745 N N . GLN A 1 92 ? -1.104 12.695 2.092 1.00 53.31 92 GLN A N 1
ATOM 746 C CA . GLN A 1 92 ? -1.408 13.102 3.471 1.00 53.31 92 GLN A CA 1
ATOM 747 C C . GLN A 1 92 ? -2.856 13.555 3.645 1.00 53.31 92 GLN A C 1
ATOM 749 O O . GLN A 1 92 ? -3.434 13.292 4.699 1.00 53.31 92 GLN A O 1
ATOM 754 N N . GLN A 1 93 ? -3.444 14.201 2.633 1.00 51.12 93 GLN A N 1
ATOM 755 C CA . GLN A 1 93 ? -4.824 14.683 2.705 1.00 51.12 93 GLN A CA 1
ATOM 756 C C . GLN A 1 93 ? -5.859 13.546 2.721 1.00 51.12 93 GLN A C 1
ATOM 758 O O . GLN A 1 93 ? -6.945 13.742 3.255 1.00 51.12 93 GLN A O 1
ATOM 763 N N . VAL A 1 94 ? -5.539 12.354 2.194 1.00 55.94 94 VAL A N 1
ATOM 764 C CA . VAL A 1 94 ? -6.521 11.256 2.060 1.00 55.94 94 VAL A CA 1
ATOM 765 C C . VAL A 1 94 ? -6.127 9.979 2.810 1.00 55.94 94 VAL A C 1
ATOM 767 O O . VAL A 1 94 ? -6.952 9.426 3.541 1.00 55.94 94 VAL A O 1
ATOM 770 N N . GLY A 1 95 ? -4.867 9.540 2.727 1.00 65.50 95 GLY A N 1
ATOM 771 C CA . GLY A 1 95 ? -4.437 8.270 3.324 1.00 65.50 95 GLY A CA 1
ATOM 772 C C . GLY A 1 95 ? -4.225 8.312 4.834 1.00 65.50 95 GLY A C 1
ATOM 773 O O . GLY A 1 95 ? -4.441 7.317 5.532 1.00 65.50 95 GLY A O 1
ATOM 774 N N . LEU A 1 96 ? -3.839 9.466 5.388 1.00 76.56 96 LEU A N 1
ATOM 775 C CA . LEU A 1 96 ? -3.674 9.604 6.835 1.00 76.56 96 LEU A CA 1
ATOM 776 C C . LEU A 1 96 ? -5.015 9.573 7.595 1.00 76.56 96 LEU A C 1
ATOM 778 O O . LEU A 1 96 ? -5.099 8.783 8.538 1.00 76.56 96 LEU A O 1
ATOM 782 N N . PRO A 1 97 ? -6.061 10.329 7.198 1.00 77.00 97 PRO A N 1
ATOM 783 C CA . PRO A 1 97 ? -7.406 10.170 7.756 1.00 77.00 97 PRO A CA 1
ATOM 784 C C . PRO A 1 97 ? -7.875 8.713 7.759 1.00 77.00 97 PRO A C 1
ATOM 786 O O . PRO A 1 97 ? -8.257 8.192 8.802 1.00 77.00 97 PRO A O 1
ATOM 789 N N . ARG A 1 98 ? -7.739 7.995 6.640 1.00 71.06 98 ARG A N 1
ATOM 790 C CA . ARG A 1 98 ? -8.164 6.591 6.548 1.00 71.06 98 ARG A CA 1
ATOM 791 C C . ARG A 1 98 ? -7.404 5.667 7.500 1.00 71.06 98 ARG A C 1
ATOM 793 O O . ARG A 1 98 ? -8.009 4.840 8.175 1.00 71.06 98 ARG A O 1
ATOM 800 N N . ARG A 1 99 ? -6.080 5.814 7.604 1.00 73.50 99 ARG A N 1
ATOM 801 C CA . ARG A 1 99 ? -5.265 5.031 8.552 1.00 73.50 99 ARG A CA 1
ATOM 802 C C . ARG A 1 99 ? -5.612 5.343 10.005 1.00 73.50 99 ARG A C 1
ATOM 804 O O . ARG A 1 99 ? -5.633 4.431 10.828 1.00 73.50 99 ARG A O 1
ATOM 811 N N . VAL A 1 100 ? -5.872 6.611 10.328 1.00 83.94 100 VAL A N 1
ATOM 812 C CA . VAL A 1 100 ? -6.323 7.023 11.665 1.00 83.94 100 VAL A CA 1
ATOM 813 C C . VAL A 1 100 ? -7.672 6.385 11.977 1.00 83.94 100 VAL A C 1
ATOM 815 O O . VAL A 1 100 ? -7.807 5.736 13.007 1.00 83.94 100 VAL A O 1
ATOM 818 N N . GLU A 1 101 ? -8.639 6.490 11.073 1.00 76.44 101 GLU A N 1
ATOM 819 C CA . GLU A 1 101 ? -9.962 5.882 11.216 1.00 76.44 101 GLU A CA 1
ATOM 820 C C . GLU A 1 101 ? -9.892 4.356 11.373 1.00 76.44 101 GLU A C 1
ATOM 822 O O . GLU A 1 101 ? -10.521 3.812 12.276 1.00 76.44 101 GLU A O 1
ATOM 827 N N . PHE A 1 102 ? -9.063 3.671 10.578 1.00 72.25 102 PHE A N 1
ATOM 828 C CA . PHE A 1 102 ? -8.815 2.231 10.698 1.00 72.25 102 PHE A CA 1
ATOM 829 C C . PHE A 1 102 ? -8.299 1.849 12.092 1.00 72.25 102 PHE A C 1
ATOM 831 O O . PHE A 1 102 ? -8.770 0.899 12.714 1.00 72.25 102 PHE A O 1
ATOM 838 N N . MET A 1 103 ? -7.365 2.626 12.643 1.00 76.19 103 MET A N 1
ATOM 839 C CA . MET A 1 103 ? -6.875 2.398 14.003 1.00 76.19 103 MET A CA 1
ATOM 840 C C . MET A 1 103 ? -7.939 2.671 15.075 1.00 76.19 103 MET A C 1
ATOM 842 O O . MET A 1 103 ? -8.001 1.949 16.070 1.00 76.19 103 MET A O 1
ATOM 846 N N . LEU A 1 104 ? -8.757 3.710 14.884 1.00 82.06 104 LEU A N 1
ATOM 847 C CA . LEU A 1 104 ? -9.852 4.080 15.789 1.00 82.06 104 LEU A CA 1
ATOM 848 C C . LEU A 1 104 ? -11.021 3.093 15.744 1.00 82.06 104 LEU A C 1
ATOM 850 O O . LEU A 1 104 ? -11.792 3.000 16.700 1.00 82.06 104 LEU A O 1
ATOM 854 N N . TRP A 1 105 ? -11.147 2.348 14.649 1.00 75.62 105 TRP A N 1
ATOM 855 C CA . TRP A 1 105 ? -12.102 1.258 14.521 1.00 75.62 105 TRP A CA 1
ATOM 856 C C . TRP A 1 105 ? -11.739 0.078 15.433 1.00 75.62 105 TRP A C 1
ATOM 858 O O . TRP A 1 105 ? -12.617 -0.446 16.120 1.00 75.62 105 TRP A O 1
ATOM 868 N N . ALA A 1 106 ? -10.450 -0.279 15.516 1.00 70.00 106 ALA A N 1
ATOM 869 C CA . ALA A 1 106 ? -9.975 -1.368 16.375 1.00 70.00 106 ALA A CA 1
ATOM 870 C C . ALA A 1 106 ? -10.168 -1.065 17.870 1.00 70.00 106 ALA A C 1
ATOM 872 O O . ALA A 1 106 ? -10.568 -1.932 18.648 1.00 70.00 106 ALA A O 1
ATOM 873 N N . ALA A 1 107 ? -9.877 0.168 18.287 1.00 76.81 107 ALA A N 1
ATOM 874 C CA . ALA A 1 107 ? -10.111 0.628 19.650 1.00 76.81 107 ALA A CA 1
ATOM 875 C C . ALA A 1 107 ? -10.184 2.161 19.707 1.00 76.81 107 ALA A C 1
ATOM 877 O O . ALA A 1 107 ? -9.490 2.827 18.941 1.00 76.81 107 ALA A O 1
ATOM 878 N N . PRO A 1 108 ? -10.910 2.748 20.675 1.00 85.56 108 PRO A N 1
ATOM 879 C CA . PRO A 1 108 ? -10.845 4.185 20.911 1.00 85.56 108 PRO A CA 1
ATOM 880 C C . PRO A 1 108 ? -9.439 4.631 21.349 1.00 85.56 108 PRO A C 1
ATOM 882 O O . PRO A 1 108 ? -8.933 4.191 22.390 1.00 85.56 108 PRO A O 1
ATOM 885 N N . LEU A 1 109 ? -8.805 5.536 20.594 1.00 89.44 109 LEU A N 1
ATOM 886 C CA . LEU A 1 109 ? -7.444 6.032 20.863 1.00 89.44 109 LEU A CA 1
ATOM 887 C C . LEU A 1 109 ? -7.422 7.548 21.080 1.00 89.44 109 LEU A C 1
ATOM 889 O O . LEU A 1 109 ? -8.261 8.284 20.571 1.00 89.44 109 LEU A O 1
ATOM 893 N N . SER A 1 110 ? -6.426 8.034 21.825 1.00 92.44 110 SER A N 1
ATOM 894 C CA . SER A 1 110 ? -6.133 9.470 21.927 1.00 92.44 110 SER A CA 1
ATOM 895 C C . SER A 1 110 ? -5.193 9.931 20.807 1.00 92.44 110 SER A C 1
ATOM 897 O O . SER A 1 110 ? -4.388 9.144 20.299 1.00 92.44 110 SER A O 1
ATOM 899 N N . ALA A 1 111 ? -5.200 11.231 20.492 1.00 90.06 111 ALA A N 1
ATOM 900 C CA . ALA A 1 111 ? -4.271 11.833 19.524 1.00 90.06 111 ALA A CA 1
ATOM 901 C C . ALA A 1 111 ? -2.791 11.568 19.873 1.00 90.06 111 ALA A C 1
ATOM 903 O O . ALA A 1 111 ? -1.949 11.347 19.002 1.00 90.06 111 ALA A O 1
ATOM 904 N N . ALA A 1 112 ? -2.456 11.535 21.168 1.00 87.50 112 ALA A N 1
ATOM 905 C CA . ALA A 1 112 ? -1.108 11.200 21.630 1.00 87.50 112 ALA A CA 1
ATOM 906 C C . ALA A 1 112 ? -0.722 9.749 21.288 1.00 87.50 112 ALA A C 1
ATOM 908 O O . ALA A 1 112 ? 0.401 9.492 20.850 1.00 87.50 112 ALA A O 1
ATOM 909 N N . ARG A 1 113 ? -1.655 8.800 21.443 1.00 84.44 113 ARG A N 1
ATOM 910 C CA . ARG A 1 113 ? -1.414 7.390 21.116 1.00 84.44 113 ARG A CA 1
ATOM 911 C C . ARG A 1 113 ? -1.307 7.170 19.608 1.00 84.44 113 ARG A C 1
ATOM 913 O O . ARG A 1 113 ? -0.417 6.438 19.182 1.00 84.44 113 ARG A O 1
ATOM 920 N N . LEU A 1 114 ? -2.144 7.841 18.816 1.00 85.38 114 LEU A N 1
ATOM 921 C CA . LEU A 1 114 ? -2.060 7.819 17.352 1.00 85.38 114 LEU A CA 1
ATOM 922 C C . LEU A 1 114 ? -0.685 8.297 16.867 1.00 85.38 114 LEU A C 1
ATOM 924 O O . LEU A 1 114 ? -0.026 7.572 16.127 1.00 85.38 114 LEU A O 1
ATOM 928 N N . ARG A 1 115 ? -0.182 9.433 17.372 1.00 85.44 115 ARG A N 1
ATOM 929 C CA . ARG A 1 115 ? 1.173 9.939 17.056 1.00 85.44 115 ARG A CA 1
ATOM 930 C C . ARG A 1 115 ? 2.296 8.971 17.439 1.00 85.44 115 ARG A C 1
ATOM 932 O O . ARG A 1 115 ? 3.309 8.893 16.750 1.00 85.44 115 ARG A O 1
ATOM 939 N N . GLN A 1 116 ? 2.136 8.226 18.532 1.00 79.94 116 GLN A N 1
ATOM 940 C CA . GLN A 1 116 ? 3.143 7.260 18.981 1.00 79.94 116 GLN A CA 1
ATOM 941 C C . GLN A 1 116 ? 3.258 6.045 18.046 1.00 79.94 116 GLN A C 1
ATOM 943 O O . GLN A 1 116 ? 4.356 5.504 17.864 1.00 79.94 116 GLN A O 1
ATOM 948 N N . VAL A 1 117 ? 2.127 5.596 17.498 1.00 75.31 117 VAL A N 1
ATOM 949 C CA . VAL A 1 117 ? 2.049 4.438 16.598 1.00 75.31 117 VAL A CA 1
ATOM 950 C C . VAL A 1 117 ? 2.376 4.844 15.160 1.00 75.31 117 VAL A C 1
ATOM 952 O O . VAL A 1 117 ? 3.162 4.173 14.493 1.00 75.31 117 VAL A O 1
ATOM 955 N N . LEU A 1 118 ? 1.847 5.978 14.701 1.00 76.06 118 LEU A N 1
ATOM 956 C CA . LEU A 1 118 ? 2.084 6.543 13.375 1.00 76.06 118 LEU A CA 1
ATOM 957 C C . LEU A 1 118 ? 3.404 7.331 13.336 1.00 76.06 118 LEU A C 1
ATOM 959 O O . LEU A 1 118 ? 3.436 8.556 13.218 1.00 76.06 118 LEU A O 1
ATOM 963 N N . ARG A 1 119 ? 4.524 6.612 13.461 1.00 69.44 119 ARG A N 1
ATOM 964 C CA . ARG A 1 119 ? 5.871 7.203 13.438 1.00 69.44 119 ARG A CA 1
ATOM 965 C C . ARG A 1 119 ? 6.242 7.707 12.040 1.00 69.44 119 ARG A C 1
ATOM 967 O O . ARG A 1 119 ? 5.885 7.100 11.037 1.00 69.44 119 ARG A O 1
ATOM 974 N N . GLY A 1 120 ? 7.027 8.785 11.988 1.00 65.06 120 GLY A N 1
ATOM 975 C CA . GLY A 1 120 ? 7.576 9.323 10.736 1.00 65.06 120 GLY A CA 1
ATOM 976 C C . GLY A 1 120 ? 6.638 10.251 9.960 1.00 65.06 120 GLY A C 1
ATOM 977 O O . GLY A 1 120 ? 6.952 10.599 8.825 1.00 65.06 120 GLY A O 1
ATOM 978 N N . ILE A 1 121 ? 5.520 10.658 10.564 1.00 70.19 121 ILE A N 1
ATOM 979 C CA . ILE A 1 121 ? 4.580 11.632 10.001 1.00 70.19 121 ILE A CA 1
ATOM 980 C C . ILE A 1 121 ? 4.958 13.053 10.457 1.00 70.19 121 ILE A C 1
ATOM 982 O O . ILE A 1 121 ? 5.550 13.230 11.524 1.00 70.19 121 ILE A O 1
ATOM 986 N N . GLU A 1 122 ? 4.651 14.059 9.634 1.00 69.94 122 GLU A N 1
ATOM 987 C CA . GLU A 1 122 ? 4.816 15.478 9.965 1.00 69.94 122 GLU A CA 1
ATOM 988 C C . GLU A 1 122 ? 4.123 15.846 11.299 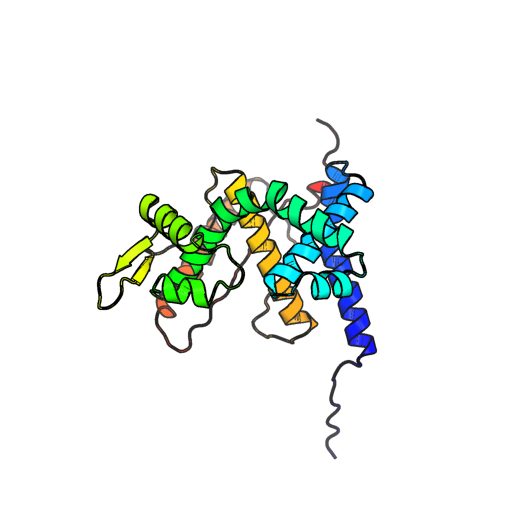1.00 69.94 122 GLU A C 1
ATOM 990 O O . GLU A 1 122 ? 3.004 15.388 11.566 1.00 69.94 122 GLU A O 1
ATOM 995 N N . PRO A 1 123 ? 4.756 16.693 12.137 1.00 68.88 123 PRO A N 1
ATOM 996 C CA . PRO A 1 123 ? 4.098 17.309 13.286 1.00 68.88 123 PRO A CA 1
ATOM 997 C C . PRO A 1 123 ? 2.756 17.960 12.906 1.00 68.88 123 PRO A C 1
ATOM 999 O O . PRO A 1 123 ? 2.697 18.761 11.985 1.00 68.88 123 PRO A O 1
ATOM 1002 N N . GLY A 1 124 ? 1.678 17.624 13.618 1.00 78.94 124 GLY A N 1
ATOM 1003 C CA . GLY A 1 124 ? 0.340 18.195 13.395 1.00 78.94 124 GLY A CA 1
ATOM 1004 C C . GLY A 1 124 ? -0.513 17.490 12.333 1.00 78.94 124 GLY A C 1
ATOM 1005 O O . GLY A 1 124 ? -1.723 17.682 12.312 1.00 78.94 124 GLY A O 1
ATOM 1006 N N . ALA A 1 125 ? 0.047 16.604 11.503 1.00 79.50 125 ALA A N 1
ATOM 1007 C CA . ALA A 1 125 ? -0.743 15.909 10.480 1.00 79.50 125 ALA A CA 1
ATOM 1008 C C . ALA A 1 125 ? -1.805 14.963 11.069 1.00 79.50 125 ALA A C 1
ATOM 1010 O O . ALA A 1 125 ? -2.877 14.804 10.494 1.00 79.50 125 ALA A O 1
ATOM 1011 N N . VAL A 1 126 ? -1.527 14.350 12.229 1.00 85.75 126 VAL A N 1
ATOM 1012 C CA . VAL A 1 126 ? -2.517 13.527 12.950 1.00 85.75 126 VAL A CA 1
ATOM 1013 C C . VAL A 1 126 ? -3.693 14.378 13.423 1.00 85.75 126 VAL A C 1
ATOM 1015 O O . VAL A 1 126 ? -4.825 13.917 13.356 1.00 85.75 126 VAL A O 1
ATOM 1018 N N . ASP A 1 127 ? -3.431 15.607 13.866 1.00 88.81 127 ASP A N 1
ATOM 1019 C CA . ASP A 1 127 ? -4.472 16.508 14.357 1.00 88.81 127 ASP A CA 1
ATOM 1020 C C . ASP A 1 127 ? -5.358 16.973 13.188 1.00 88.81 127 ASP A C 1
ATOM 1022 O O . ASP A 1 127 ? -6.572 16.810 13.253 1.00 88.81 127 ASP A O 1
ATOM 1026 N N . ARG A 1 128 ? -4.756 17.366 12.053 1.00 85.44 128 ARG A N 1
ATOM 1027 C CA . ARG A 1 128 ? -5.493 17.682 10.810 1.00 85.44 128 ARG A CA 1
ATOM 1028 C C . ARG A 1 128 ? -6.344 16.508 10.313 1.00 85.44 128 ARG A C 1
ATOM 1030 O O . ARG A 1 128 ? -7.472 16.691 9.871 1.00 85.44 128 ARG A O 1
ATOM 1037 N N . ALA A 1 129 ? -5.816 15.286 10.398 1.00 85.38 129 ALA A N 1
ATOM 1038 C CA . ALA A 1 129 ? -6.551 14.088 10.008 1.00 85.38 129 ALA A CA 1
ATOM 1039 C C . ALA A 1 129 ? -7.747 13.807 10.933 1.00 85.38 129 ALA A C 1
ATOM 1041 O O . ALA A 1 129 ? -8.803 13.404 10.453 1.00 85.38 129 ALA A O 1
ATOM 1042 N N . LEU A 1 130 ? -7.600 14.031 12.243 1.00 89.50 130 LEU A N 1
ATOM 1043 C CA . LEU A 1 130 ? -8.704 13.925 13.200 1.00 89.50 130 LEU A CA 1
ATOM 1044 C C . LEU A 1 130 ? -9.772 14.992 12.942 1.00 89.50 130 LEU A C 1
ATOM 1046 O O . LEU A 1 130 ? -10.949 14.648 12.923 1.00 89.50 130 LEU A O 1
ATOM 1050 N N . GLU A 1 131 ? -9.371 16.240 12.683 1.00 89.06 131 GLU A N 1
ATOM 1051 C CA . GLU A 1 131 ? -10.282 17.329 12.298 1.00 89.06 131 GLU A CA 1
ATOM 1052 C C . GLU A 1 131 ? -11.090 16.953 11.052 1.00 89.06 131 GLU A C 1
ATOM 1054 O O . GLU A 1 131 ? -12.316 16.959 11.098 1.00 89.06 131 GLU A O 1
ATOM 1059 N N . THR A 1 132 ? -10.426 16.494 9.985 1.00 81.88 132 THR A N 1
ATOM 1060 C CA . THR A 1 132 ? -11.104 16.046 8.755 1.00 81.88 132 THR A CA 1
ATOM 1061 C C . THR A 1 132 ? -12.120 14.930 9.028 1.00 81.88 132 THR A C 1
ATOM 1063 O O . THR A 1 132 ? -13.233 14.954 8.507 1.00 81.88 132 THR A O 1
ATOM 1066 N N . LEU A 1 133 ? -11.774 13.936 9.851 1.00 83.81 133 LEU A N 1
ATOM 1067 C CA . LEU A 1 133 ? -12.681 12.826 10.167 1.00 83.81 133 LEU A CA 1
ATOM 1068 C C . LEU A 1 133 ? -13.861 13.248 11.058 1.00 83.81 133 LEU A C 1
ATOM 1070 O O . LEU A 1 133 ? -14.945 12.671 10.932 1.00 83.81 133 LEU A O 1
ATOM 1074 N N . LEU A 1 134 ? -13.655 14.213 11.960 1.00 87.19 134 LEU A N 1
ATOM 1075 C CA . LEU A 1 134 ? -14.711 14.807 12.785 1.00 87.19 134 LEU A CA 1
ATOM 1076 C C . LEU A 1 134 ? -15.672 15.633 11.928 1.00 87.19 134 LEU A C 1
ATOM 1078 O O . LEU A 1 134 ? -16.883 15.461 12.042 1.00 87.19 134 LEU A O 1
ATOM 1082 N N . GLU A 1 135 ? -15.142 16.477 11.039 1.00 83.38 135 GLU A N 1
ATOM 1083 C CA . GLU A 1 135 ? -15.924 17.274 10.085 1.00 83.38 135 GLU A CA 1
ATOM 1084 C C . GLU A 1 135 ? -16.769 16.386 9.165 1.00 83.38 135 GLU A C 1
ATOM 1086 O O . GLU A 1 135 ? -17.934 16.677 8.905 1.00 83.38 135 GLU A O 1
ATOM 1091 N N . GLN A 1 136 ? -16.209 15.257 8.723 1.00 76.56 136 GLN A N 1
ATOM 1092 C CA . GLN A 1 136 ? -16.915 14.256 7.920 1.00 76.56 136 GLN A CA 1
ATOM 1093 C C . GLN A 1 136 ? -17.914 13.412 8.734 1.00 76.56 136 GLN A C 1
ATOM 1095 O O . GLN A 1 136 ? -18.599 12.564 8.163 1.00 76.56 136 GLN A O 1
ATOM 1100 N N . GLY A 1 137 ? -17.988 13.587 10.059 1.00 78.06 137 GLY A N 1
ATOM 1101 C CA . GLY A 1 137 ? -18.867 12.816 10.945 1.00 78.06 137 GLY A CA 1
ATOM 1102 C C . GLY A 1 137 ? -18.512 11.327 11.049 1.00 78.06 137 GLY A C 1
ATOM 1103 O O . GLY A 1 137 ? -19.340 10.521 11.475 1.00 78.06 137 GLY A O 1
ATOM 1104 N N . ARG A 1 138 ? -17.296 10.940 10.646 1.00 78.25 138 ARG A N 1
ATOM 1105 C CA . ARG A 1 138 ? -16.835 9.539 10.601 1.00 78.25 138 ARG A CA 1
ATOM 1106 C C . ARG A 1 138 ? -16.359 9.054 11.962 1.00 78.25 138 ARG A C 1
ATOM 1108 O O . ARG A 1 138 ? -16.541 7.891 12.324 1.00 78.25 138 ARG A O 1
ATOM 1115 N N . ILE A 1 139 ? -15.788 9.965 12.743 1.00 87.56 139 ILE A N 1
ATOM 1116 C CA . ILE A 1 139 ? -15.389 9.726 14.128 1.00 87.56 139 ILE A CA 1
ATOM 1117 C C . ILE A 1 139 ? -16.089 10.717 15.054 1.00 87.56 139 ILE A C 1
ATOM 1119 O O . ILE A 1 139 ? -16.568 11.762 14.625 1.00 87.56 139 ILE A O 1
ATOM 1123 N N . ARG A 1 140 ? -16.138 10.385 16.339 1.00 88.94 140 ARG A N 1
ATOM 1124 C CA . ARG A 1 140 ? -16.615 11.263 17.405 1.00 88.94 140 ARG A CA 1
ATOM 1125 C C . ARG A 1 140 ? -15.631 11.303 18.552 1.00 88.94 140 ARG A C 1
ATOM 1127 O O . ARG A 1 140 ? -14.885 10.351 18.789 1.00 88.94 140 ARG A O 1
ATOM 1134 N N . GLU A 1 141 ? -15.685 12.397 19.293 1.00 93.38 141 GLU A N 1
ATOM 1135 C CA . GLU A 1 141 ? -14.992 12.513 20.565 1.00 93.38 141 GLU A CA 1
ATOM 1136 C C . GLU A 1 141 ? -15.733 11.739 21.656 1.00 93.38 141 GLU A C 1
ATOM 1138 O O . GLU A 1 141 ? -16.948 11.851 21.832 1.00 93.38 141 GLU A O 1
ATOM 1143 N N . VAL A 1 142 ? -14.968 10.966 22.416 1.00 88.81 142 VAL A N 1
ATOM 1144 C CA . VAL A 1 142 ? -15.395 10.286 23.630 1.00 88.81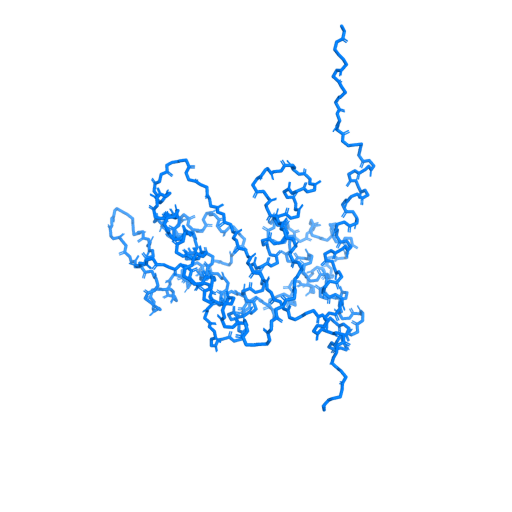 142 VAL A CA 1
ATOM 1145 C C . VAL A 1 142 ? -14.752 11.019 24.807 1.00 88.81 142 VAL A C 1
ATOM 1147 O O . VAL A 1 142 ? -13.539 10.883 25.033 1.00 88.81 142 VAL A O 1
ATOM 1150 N N . PRO A 1 143 ? -15.528 11.823 25.552 1.00 82.81 143 PRO A N 1
ATOM 1151 C CA . PRO A 1 143 ? -15.010 12.548 26.700 1.00 82.81 143 PRO A CA 1
ATOM 1152 C C . PRO A 1 143 ? -14.571 11.589 27.817 1.00 82.81 143 PRO A C 1
ATOM 1154 O O . PRO A 1 143 ? -15.194 10.564 28.088 1.00 82.81 143 PRO A O 1
ATOM 1157 N N . GLY A 1 144 ? -13.469 11.939 28.480 1.00 79.94 144 GLY A N 1
ATOM 1158 C CA . GLY A 1 144 ? -12.861 11.188 29.579 1.00 79.94 144 GLY A CA 1
ATOM 1159 C C . GLY A 1 144 ? -11.662 11.946 30.156 1.00 79.94 144 GLY A C 1
ATOM 1160 O O . GLY A 1 144 ? -11.438 13.101 29.807 1.00 79.94 144 GLY A O 1
ATOM 1161 N N . ARG A 1 145 ? -10.833 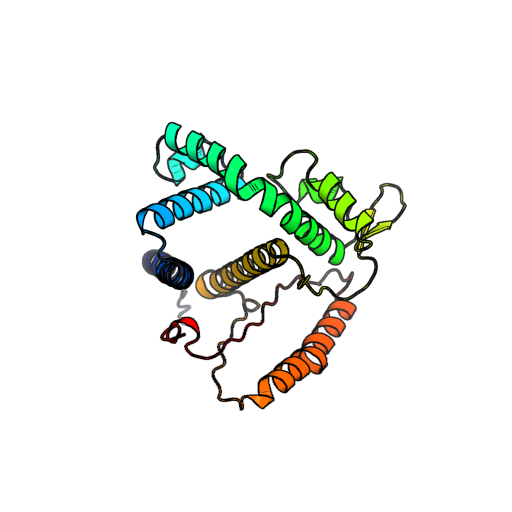11.301 30.997 1.00 80.56 145 ARG A N 1
ATOM 1162 C CA . ARG A 1 145 ? -9.600 11.925 31.551 1.00 80.56 145 ARG A CA 1
ATOM 1163 C C . ARG A 1 145 ? -8.648 12.438 30.457 1.00 80.56 145 ARG A C 1
ATOM 1165 O O . ARG A 1 145 ? -7.836 13.328 30.681 1.00 80.56 145 ARG A O 1
ATOM 1172 N N . THR A 1 146 ? -8.718 11.839 29.277 1.00 84.62 146 THR A N 1
ATOM 1173 C CA . THR A 1 146 ? -8.063 12.303 28.057 1.00 84.62 146 THR A CA 1
ATOM 1174 C C . THR A 1 146 ? -9.042 12.056 26.924 1.00 84.62 146 THR A C 1
ATOM 1176 O O . THR A 1 146 ? -9.550 10.936 26.836 1.00 84.62 146 THR A O 1
ATOM 1179 N N . THR A 1 147 ? -9.294 13.061 26.082 1.00 88.94 147 THR A N 1
ATOM 1180 C CA . THR A 1 147 ? -10.166 12.923 24.909 1.00 88.94 147 THR A CA 1
ATOM 1181 C C . THR A 1 147 ? -9.682 11.762 24.049 1.00 88.94 147 THR A C 1
ATOM 1183 O O . THR A 1 147 ? -8.510 11.697 23.651 1.00 88.94 147 THR A O 1
ATOM 1186 N N . ARG A 1 148 ? -10.577 10.801 23.829 1.00 91.06 148 ARG A N 1
ATOM 1187 C CA . ARG A 1 148 ? -10.376 9.696 22.893 1.00 91.06 148 ARG A CA 1
ATOM 1188 C C . ARG A 1 148 ? -11.295 9.906 21.709 1.00 91.06 148 ARG A C 1
ATOM 1190 O O . ARG A 1 148 ? -12.318 10.564 21.834 1.00 91.06 148 ARG A O 1
ATOM 1197 N N . TYR A 1 149 ? -10.931 9.326 20.585 1.00 90.75 149 TYR A N 1
ATOM 1198 C CA . TYR A 1 149 ? -11.745 9.328 19.385 1.00 90.75 149 TYR A CA 1
ATOM 1199 C C . TYR A 1 149 ? -12.225 7.904 19.130 1.00 90.75 149 TYR A C 1
ATOM 1201 O O . TYR A 1 149 ? -11.517 6.950 19.455 1.00 90.75 149 TYR A O 1
ATOM 1209 N N . GLU A 1 150 ? -13.420 7.746 18.577 1.00 86.69 150 GLU A N 1
ATOM 1210 C CA . GLU A 1 150 ? -13.934 6.455 18.114 1.00 86.69 150 GLU A CA 1
ATOM 1211 C C . GLU A 1 150 ? -14.800 6.637 16.867 1.00 86.69 150 GLU A C 1
ATOM 1213 O O . GLU A 1 150 ? -15.324 7.721 16.623 1.00 86.69 150 GLU A O 1
ATOM 1218 N N . VAL A 1 151 ? -14.971 5.577 16.080 1.00 84.19 151 VAL A N 1
ATOM 1219 C CA . VAL A 1 151 ? -15.811 5.596 14.870 1.00 84.19 151 VAL A CA 1
ATOM 1220 C C . VAL A 1 151 ? -17.302 5.622 15.247 1.00 84.19 151 VAL A C 1
ATOM 1222 O O . VAL A 1 151 ? -17.726 4.874 16.131 1.00 84.19 151 VAL A O 1
ATOM 1225 N N . VAL A 1 152 ? -18.103 6.473 14.586 1.00 77.69 152 VAL A N 1
ATOM 1226 C CA . VAL A 1 152 ? -19.491 6.799 14.991 1.00 77.69 152 VAL A CA 1
ATOM 1227 C C . VAL A 1 152 ? -20.462 5.619 14.881 1.00 77.69 152 VAL A C 1
ATOM 1229 O O . VAL A 1 152 ? -21.306 5.480 15.766 1.00 77.69 152 VAL A O 1
ATOM 1232 N N . ARG A 1 153 ? -20.354 4.748 13.866 1.00 57.38 153 ARG A N 1
ATOM 1233 C CA . ARG A 1 153 ? -20.973 3.405 13.824 1.00 57.38 153 ARG A CA 1
ATOM 1234 C C . ARG A 1 153 ? -20.566 2.618 12.573 1.00 57.38 153 ARG A C 1
ATOM 1236 O O . ARG A 1 153 ? -20.016 3.173 11.635 1.00 57.38 153 ARG A O 1
ATOM 1243 N N . SER A 1 154 ? -20.792 1.308 12.673 1.00 46.97 154 SER A N 1
ATOM 1244 C CA . SER A 1 154 ? -20.305 0.182 11.872 1.00 46.97 154 SER A CA 1
ATOM 1245 C C . SER A 1 154 ? -20.549 0.299 10.376 1.00 46.97 154 SER A C 1
ATOM 1247 O O . SER A 1 154 ? -21.696 0.463 9.983 1.00 46.97 154 SER A O 1
ATOM 1249 N N . GLU A 1 155 ? -19.473 0.123 9.609 1.00 47.69 155 GLU A N 1
ATOM 1250 C CA . GLU A 1 155 ? -19.358 -0.488 8.274 1.00 47.69 155 GLU A CA 1
ATOM 1251 C C . GLU A 1 155 ? -18.154 0.169 7.591 1.00 47.69 155 GLU A C 1
ATOM 1253 O O . GLU A 1 155 ? -18.231 1.276 7.066 1.00 47.69 155 GLU A O 1
ATOM 1258 N N . PHE A 1 156 ? -16.988 -0.477 7.677 1.00 48.44 156 PHE A N 1
ATOM 1259 C CA . PHE A 1 156 ? -15.748 0.044 7.103 1.00 48.44 156 PHE A CA 1
ATOM 1260 C C . PHE A 1 156 ? -15.748 -0.152 5.579 1.00 48.44 156 PHE A C 1
ATOM 1262 O O . PHE A 1 156 ? -15.052 -1.008 5.037 1.00 48.44 156 PHE A O 1
ATOM 1269 N N . ARG A 1 157 ? -16.582 0.618 4.872 1.00 51.94 157 ARG A N 1
ATOM 1270 C CA . ARG A 1 157 ? -16.599 0.655 3.409 1.00 51.94 157 ARG A CA 1
ATOM 1271 C C . ARG A 1 157 ? -15.566 1.686 2.960 1.00 51.94 157 ARG A C 1
ATOM 1273 O O . ARG A 1 157 ? -15.813 2.885 2.955 1.00 51.94 157 ARG A O 1
ATOM 1280 N N . LEU A 1 158 ? -14.375 1.201 2.622 1.00 53.09 158 LEU A N 1
ATOM 1281 C CA . LEU A 1 158 ? -13.194 2.008 2.282 1.00 53.09 158 LEU A CA 1
ATOM 1282 C C . LEU A 1 158 ? -13.290 2.828 0.984 1.00 53.09 158 LEU A C 1
ATOM 1284 O O . LEU A 1 158 ? -12.323 3.496 0.611 1.00 53.09 158 LEU A O 1
ATOM 1288 N N . VAL A 1 159 ? -14.418 2.786 0.281 1.00 47.69 159 VAL A N 1
ATOM 1289 C CA . VAL A 1 159 ? -14.551 3.384 -1.046 1.00 47.69 159 VAL A CA 1
ATOM 1290 C C . VAL A 1 159 ? -15.516 4.562 -0.974 1.00 47.69 159 VAL A C 1
ATOM 1292 O O . VAL A 1 159 ? -16.727 4.389 -1.060 1.00 47.69 159 VAL A O 1
ATOM 1295 N N . ASP A 1 160 ? -14.969 5.771 -0.838 1.00 48.28 160 ASP A N 1
ATOM 1296 C CA . ASP A 1 160 ? -15.659 6.958 -1.340 1.00 48.28 160 ASP A CA 1
ATOM 1297 C C . ASP A 1 160 ? -15.493 6.952 -2.866 1.00 48.28 160 ASP A C 1
ATOM 1299 O O . ASP A 1 160 ? -14.415 7.230 -3.397 1.00 48.28 160 ASP A O 1
ATOM 1303 N N . GLU A 1 161 ? -16.544 6.537 -3.572 1.00 48.19 161 GLU A N 1
ATOM 1304 C CA . GLU A 1 161 ? -16.554 6.374 -5.030 1.00 48.19 161 GLU A CA 1
ATOM 1305 C C . GLU A 1 161 ? -16.373 7.704 -5.788 1.00 48.19 161 GLU A C 1
ATOM 1307 O O . GLU A 1 161 ? -16.143 7.691 -6.999 1.00 48.19 161 GLU A O 1
ATOM 1312 N N . LYS A 1 162 ? -16.446 8.860 -5.110 1.00 49.31 162 LYS A N 1
ATOM 1313 C CA . LYS A 1 162 ? -16.548 10.171 -5.774 1.00 49.31 162 LYS A CA 1
ATOM 1314 C C . LYS A 1 162 ? -15.228 10.935 -5.920 1.00 49.31 162 LYS A C 1
ATOM 1316 O O . LYS A 1 162 ? -15.186 11.907 -6.671 1.00 49.31 162 LYS A O 1
ATOM 1321 N N . GLY A 1 163 ? -14.139 10.505 -5.276 1.00 59.56 163 GLY A N 1
ATOM 1322 C CA . GLY A 1 163 ? -12.849 11.208 -5.315 1.00 59.56 163 GLY A CA 1
ATOM 1323 C C . GLY A 1 163 ? -11.732 10.426 -6.012 1.00 59.56 163 GLY A C 1
ATOM 1324 O O . GLY A 1 163 ? -11.408 9.311 -5.610 1.00 59.56 163 GLY A O 1
ATOM 1325 N N . TRP A 1 164 ? -11.055 11.024 -7.001 1.00 58.09 164 TRP A N 1
ATOM 1326 C CA . TRP A 1 164 ? -9.894 10.391 -7.656 1.00 58.09 164 TRP A CA 1
ATOM 1327 C C . TRP A 1 164 ? -8.764 10.060 -6.655 1.00 58.09 164 TRP A C 1
ATOM 1329 O O . TRP A 1 164 ? -8.165 8.987 -6.724 1.00 58.09 164 TRP A O 1
ATOM 1339 N N . LEU A 1 165 ? -8.548 10.924 -5.654 1.00 61.81 165 LEU A N 1
ATOM 1340 C CA . LEU A 1 165 ? -7.590 10.692 -4.566 1.00 61.81 165 LEU A CA 1
ATOM 1341 C C . LEU A 1 165 ? -7.996 9.518 -3.663 1.00 61.81 165 LEU A C 1
ATOM 1343 O O . LEU A 1 165 ? -7.138 8.756 -3.225 1.00 61.81 165 LEU A O 1
ATOM 1347 N N . ALA A 1 166 ? -9.297 9.325 -3.419 1.00 62.19 166 ALA A N 1
ATOM 1348 C CA . ALA A 1 166 ? -9.797 8.195 -2.636 1.00 62.19 166 ALA A CA 1
ATOM 1349 C C . ALA A 1 166 ? -9.545 6.854 -3.343 1.00 62.19 166 ALA A C 1
ATOM 1351 O O . ALA A 1 166 ? -9.273 5.856 -2.667 1.00 62.19 166 ALA A O 1
ATOM 1352 N N . ARG A 1 167 ? -9.575 6.847 -4.687 1.00 64.88 167 ARG A N 1
ATOM 1353 C CA . ARG A 1 167 ? -9.229 5.688 -5.527 1.00 64.88 167 ARG A CA 1
ATOM 1354 C C . ARG A 1 167 ? -7.735 5.365 -5.477 1.00 64.88 167 ARG A C 1
ATOM 1356 O O . ARG A 1 167 ? -7.395 4.193 -5.348 1.00 64.88 167 ARG A O 1
ATOM 1363 N N . ILE A 1 168 ? -6.856 6.372 -5.520 1.00 69.81 168 ILE A N 1
ATOM 1364 C CA . ILE A 1 168 ? -5.405 6.165 -5.339 1.00 69.81 168 ILE A CA 1
ATOM 1365 C C . ILE A 1 168 ? -5.105 5.605 -3.957 1.00 69.81 168 ILE A C 1
ATOM 1367 O O . ILE A 1 168 ? -4.400 4.610 -3.838 1.00 69.81 168 ILE A O 1
ATOM 1371 N N . ASP A 1 169 ? -5.675 6.193 -2.910 1.00 64.69 169 ASP A N 1
ATOM 1372 C CA . ASP A 1 169 ? -5.446 5.690 -1.560 1.00 64.69 169 ASP A CA 1
ATOM 1373 C C . ASP A 1 169 ? -6.024 4.269 -1.387 1.00 64.69 169 ASP A C 1
ATOM 1375 O O . ASP A 1 169 ? -5.473 3.431 -0.677 1.00 64.69 169 ASP A O 1
ATOM 1379 N N . GLY A 1 170 ? -7.128 3.948 -2.075 1.00 68.00 170 GLY A N 1
ATOM 1380 C CA . GLY A 1 170 ? -7.661 2.583 -2.129 1.00 68.00 170 GLY A CA 1
ATOM 1381 C C . GLY A 1 170 ? -6.671 1.606 -2.773 1.00 68.00 170 GLY A C 1
ATOM 1382 O O . GLY A 1 170 ? -6.424 0.529 -2.231 1.00 68.00 170 GLY A O 1
ATOM 1383 N N . LEU A 1 171 ? -6.046 2.015 -3.882 1.00 77.81 171 LEU A N 1
ATOM 1384 C CA . LEU A 1 171 ? -4.986 1.263 -4.554 1.00 77.81 171 LEU A CA 1
ATOM 1385 C C . LEU A 1 171 ? -3.753 1.073 -3.655 1.00 77.81 171 LEU A C 1
ATOM 1387 O O . LEU A 1 171 ? -3.199 -0.022 -3.612 1.00 77.81 171 LEU A O 1
ATOM 1391 N N . GLU A 1 172 ? -3.326 2.094 -2.910 1.00 73.06 172 GLU A N 1
ATOM 1392 C CA . GLU A 1 172 ? -2.189 1.981 -1.986 1.00 73.06 172 GLU A CA 1
ATOM 1393 C C . GLU A 1 172 ? -2.441 0.961 -0.875 1.00 73.06 172 GLU A C 1
ATOM 1395 O O . GLU A 1 172 ? -1.580 0.118 -0.607 1.00 73.06 172 GLU A O 1
ATOM 1400 N N . ASN A 1 173 ? -3.629 0.992 -0.263 1.00 68.75 173 ASN A N 1
ATOM 1401 C CA . ASN A 1 173 ? -4.010 0.012 0.754 1.00 68.75 173 ASN A CA 1
ATOM 1402 C C . ASN A 1 173 ? -4.073 -1.398 0.164 1.00 68.75 173 ASN A C 1
ATOM 1404 O O . ASN A 1 173 ? -3.502 -2.324 0.740 1.00 68.75 173 ASN A O 1
ATOM 1408 N N . PHE A 1 174 ? -4.670 -1.544 -1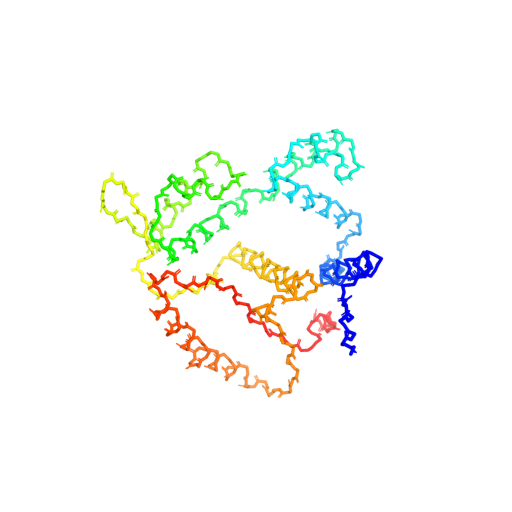.023 1.00 79.69 174 PHE A N 1
ATOM 1409 C CA . PHE A 1 174 ? -4.697 -2.808 -1.753 1.00 79.69 174 PHE A CA 1
ATOM 1410 C C . PHE A 1 17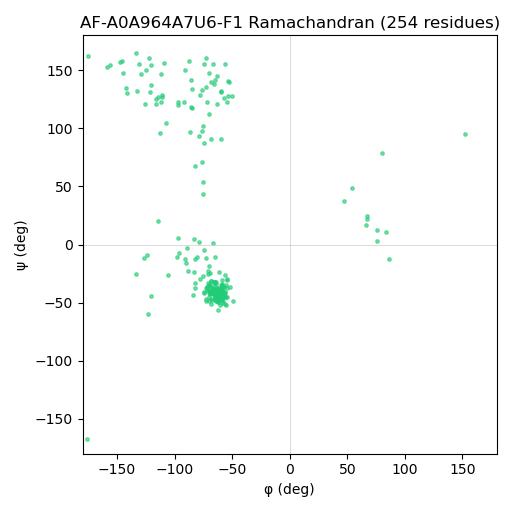4 ? -3.287 -3.373 -1.978 1.00 79.69 174 PHE A C 1
ATOM 1412 O O . PHE A 1 174 ? -3.002 -4.517 -1.614 1.00 79.69 174 PHE A O 1
ATOM 1419 N N . MET A 1 175 ? -2.373 -2.566 -2.523 1.00 84.62 175 MET A N 1
ATOM 1420 C CA . MET A 1 175 ? -0.989 -2.984 -2.762 1.00 84.62 175 MET A CA 1
ATOM 1421 C C . MET A 1 175 ? -0.251 -3.302 -1.453 1.00 84.62 175 MET A C 1
ATOM 1423 O O . MET A 1 175 ? 0.575 -4.217 -1.419 1.00 84.62 175 MET A O 1
ATOM 1427 N N . GLY A 1 176 ? -0.585 -2.611 -0.359 1.00 80.06 176 GLY A N 1
ATOM 1428 C CA . GLY A 1 176 ? -0.133 -2.944 0.992 1.00 80.06 176 GLY A CA 1
ATOM 1429 C C . GLY A 1 176 ? -0.610 -4.325 1.456 1.00 80.06 176 GLY A C 1
ATOM 1430 O O . GLY A 1 176 ? 0.203 -5.131 1.914 1.00 80.06 176 GLY A O 1
ATOM 1431 N N . THR A 1 177 ? -1.895 -4.648 1.278 1.00 78.25 177 THR A N 1
ATOM 1432 C CA . THR A 1 177 ? -2.452 -5.976 1.585 1.00 78.25 177 THR A CA 1
ATOM 1433 C C . THR A 1 177 ? -1.789 -7.066 0.742 1.00 78.25 177 THR A C 1
ATOM 1435 O O . THR A 1 177 ? -1.414 -8.109 1.281 1.00 78.25 177 THR A O 1
ATOM 1438 N N . VAL A 1 178 ? -1.566 -6.822 -0.556 1.00 87.44 178 VAL A N 1
ATOM 1439 C CA . VAL A 1 178 ? -0.833 -7.746 -1.439 1.00 87.44 178 VAL A CA 1
ATOM 1440 C C . VAL A 1 178 ? 0.582 -7.987 -0.914 1.00 87.44 178 VAL A C 1
ATOM 1442 O O . VAL A 1 178 ? 0.993 -9.141 -0.785 1.00 87.44 178 VAL A O 1
ATOM 1445 N N . ALA A 1 179 ? 1.314 -6.932 -0.548 1.00 85.69 179 ALA A N 1
ATOM 1446 C CA . ALA A 1 179 ? 2.657 -7.058 0.014 1.00 85.69 179 ALA A CA 1
ATOM 1447 C C . ALA A 1 179 ? 2.664 -7.872 1.322 1.00 85.69 179 ALA A C 1
ATOM 1449 O O . ALA A 1 179 ? 3.507 -8.757 1.484 1.00 85.69 179 ALA A O 1
ATOM 1450 N N . ASN A 1 180 ? 1.700 -7.637 2.220 1.00 78.12 180 ASN A N 1
ATOM 1451 C CA . ASN A 1 180 ? 1.552 -8.381 3.475 1.00 78.12 180 ASN A CA 1
ATOM 1452 C C . ASN A 1 180 ? 1.245 -9.866 3.232 1.00 78.12 180 ASN A C 1
ATOM 1454 O O . ASN A 1 180 ? 1.898 -10.734 3.815 1.00 78.12 180 ASN A O 1
ATOM 1458 N N . ALA A 1 181 ? 0.296 -10.171 2.343 1.00 84.50 181 ALA A N 1
ATOM 1459 C CA . ALA A 1 181 ? -0.082 -11.541 2.008 1.00 84.50 181 ALA A CA 1
ATOM 1460 C C . ALA A 1 181 ? 1.072 -12.298 1.334 1.00 84.50 181 ALA A C 1
ATOM 1462 O O . ALA A 1 181 ? 1.370 -13.437 1.698 1.00 84.50 181 ALA A O 1
ATOM 1463 N N . VAL A 1 182 ? 1.769 -11.660 0.390 1.00 87.38 182 VAL A N 1
ATOM 1464 C CA . VAL A 1 182 ? 2.952 -12.231 -0.265 1.00 87.38 182 VAL A CA 1
ATOM 1465 C C . VAL A 1 182 ? 4.064 -12.466 0.754 1.00 87.38 182 VAL A C 1
ATOM 1467 O O . VAL A 1 182 ? 4.619 -13.565 0.806 1.00 87.38 182 VAL A O 1
ATOM 1470 N N . TYR A 1 183 ? 4.361 -11.490 1.615 1.00 85.50 183 TYR A N 1
ATOM 1471 C CA . TYR A 1 183 ? 5.405 -11.655 2.621 1.00 85.50 183 TYR A CA 1
ATOM 1472 C C . TYR A 1 183 ? 5.087 -12.786 3.609 1.00 85.50 183 TYR A C 1
ATOM 1474 O O . TYR A 1 183 ? 5.933 -13.647 3.874 1.00 85.50 183 TYR A O 1
ATOM 1482 N N . GLY A 1 184 ? 3.848 -12.811 4.108 1.00 83.06 184 GLY A N 1
ATOM 1483 C CA . GLY A 1 184 ? 3.342 -13.835 5.015 1.00 83.06 184 GLY A CA 1
ATOM 1484 C C . GLY A 1 184 ? 3.461 -15.242 4.433 1.00 83.06 184 GLY A C 1
ATOM 1485 O O . GLY A 1 184 ? 3.962 -16.144 5.103 1.00 83.06 184 GLY A O 1
ATOM 1486 N N . ARG A 1 185 ? 3.083 -15.415 3.162 1.00 83.19 185 ARG A N 1
ATOM 1487 C CA . ARG A 1 185 ? 3.115 -16.715 2.479 1.00 83.19 185 ARG A CA 1
ATOM 1488 C C . ARG A 1 185 ? 4.517 -17.193 2.134 1.00 83.19 185 ARG A C 1
ATOM 1490 O O . ARG A 1 185 ? 4.830 -18.345 2.392 1.00 83.19 185 ARG A O 1
ATOM 1497 N N . PHE A 1 186 ? 5.343 -16.338 1.534 1.00 84.56 186 PHE A N 1
ATOM 1498 C CA . PHE A 1 186 ? 6.625 -16.769 0.966 1.00 84.56 186 PHE A CA 1
ATOM 1499 C C . PHE A 1 186 ? 7.787 -16.738 1.965 1.00 84.56 186 PHE A C 1
ATOM 1501 O O . PHE A 1 186 ? 8.777 -17.432 1.752 1.00 84.56 186 PHE A O 1
ATOM 1508 N N . PHE A 1 187 ? 7.699 -15.947 3.043 1.00 86.75 187 PHE A N 1
ATOM 1509 C CA . PHE A 1 187 ? 8.831 -15.755 3.964 1.00 86.75 187 PHE A CA 1
ATOM 1510 C C . PHE A 1 187 ? 8.515 -16.020 5.436 1.00 86.75 187 PHE A C 1
ATOM 1512 O O . PHE A 1 187 ? 9.446 -16.063 6.243 1.00 86.75 187 PHE A O 1
ATOM 1519 N N . ARG A 1 188 ? 7.238 -16.163 5.814 1.00 82.38 188 ARG A N 1
ATOM 1520 C CA . ARG A 1 188 ? 6.830 -16.388 7.213 1.00 82.38 188 ARG A CA 1
ATOM 1521 C C . ARG A 1 188 ? 5.992 -17.640 7.439 1.00 82.38 188 ARG A C 1
ATOM 1523 O O . ARG A 1 188 ? 5.787 -17.975 8.599 1.00 82.38 188 ARG A O 1
ATOM 1530 N N . ASN A 1 189 ? 5.541 -18.318 6.380 1.00 78.69 189 ASN A N 1
ATOM 1531 C CA . ASN A 1 189 ? 4.575 -19.418 6.466 1.00 78.69 189 ASN A CA 1
ATOM 1532 C C . ASN A 1 189 ? 3.372 -19.060 7.361 1.00 78.69 189 ASN A C 1
ATOM 1534 O O . ASN A 1 189 ? 2.896 -19.890 8.126 1.00 78.69 189 ASN A O 1
ATOM 1538 N N . GLU A 1 190 ? 2.917 -17.803 7.303 1.00 82.38 190 GLU A N 1
ATOM 1539 C CA . GLU A 1 190 ? 1.833 -17.282 8.138 1.00 82.38 190 GLU A CA 1
ATOM 1540 C C . GLU A 1 190 ? 0.501 -17.921 7.705 1.00 82.38 190 GLU A C 1
ATOM 1542 O O . GLU A 1 190 ? 0.030 -17.616 6.604 1.00 82.38 190 GLU A O 1
ATOM 1547 N N . PRO A 1 191 ? -0.136 -18.781 8.530 1.00 72.75 191 PRO A N 1
ATOM 1548 C CA . PRO A 1 191 ? -1.350 -19.501 8.134 1.00 72.75 191 PRO A CA 1
ATOM 1549 C C . PRO A 1 191 ? -2.527 -18.580 7.796 1.00 72.75 191 PRO A C 1
ATOM 1551 O O . PRO A 1 191 ? -3.414 -18.962 7.035 1.00 72.75 191 PRO A O 1
ATOM 1554 N N . ARG A 1 192 ? -2.527 -17.353 8.332 1.00 74.69 192 ARG A N 1
ATOM 1555 C CA . ARG A 1 192 ? -3.549 -16.331 8.063 1.00 74.69 192 ARG A CA 1
ATOM 1556 C C . ARG A 1 192 ? -3.316 -15.565 6.759 1.00 74.69 192 ARG A C 1
ATOM 1558 O O . ARG A 1 192 ? -4.211 -14.856 6.310 1.00 74.69 192 ARG A O 1
ATOM 1565 N N . ALA A 1 193 ? -2.142 -15.689 6.134 1.00 75.00 193 ALA A N 1
ATOM 1566 C CA . ALA A 1 193 ? -1.838 -15.027 4.871 1.00 75.00 193 ALA A CA 1
ATOM 1567 C C . ALA A 1 193 ? -2.574 -15.733 3.717 1.00 75.00 193 ALA A C 1
ATOM 1569 O O . ALA A 1 193 ? -2.068 -16.650 3.064 1.00 75.00 193 ALA A O 1
ATOM 1570 N N . PHE A 1 194 ? -3.811 -15.307 3.481 1.00 69.81 194 PHE A N 1
ATOM 1571 C CA . PHE A 1 194 ? -4.723 -15.923 2.530 1.00 69.81 194 PHE A CA 1
ATOM 1572 C C . PHE A 1 194 ? -4.708 -15.186 1.187 1.00 69.81 194 PHE A C 1
ATOM 1574 O O . PHE A 1 194 ? -5.001 -14.000 1.112 1.00 69.81 194 PHE A O 1
ATOM 1581 N N . ALA A 1 195 ? -4.405 -15.902 0.103 1.00 73.56 195 ALA A N 1
ATOM 1582 C CA . ALA A 1 195 ? -4.735 -15.444 -1.245 1.00 73.56 195 ALA A CA 1
ATOM 1583 C C . ALA A 1 195 ? -5.167 -16.637 -2.105 1.00 73.56 195 ALA A C 1
ATOM 1585 O O . ALA A 1 195 ? -4.551 -17.715 -2.066 1.00 73.56 195 ALA A O 1
ATOM 1586 N N . ARG A 1 196 ? -6.250 -16.466 -2.857 1.00 69.06 196 ARG A N 1
ATOM 1587 C CA . ARG A 1 196 ? -6.777 -17.455 -3.797 1.00 69.06 196 ARG A CA 1
ATOM 1588 C C . ARG A 1 196 ? -7.068 -16.748 -5.107 1.00 69.06 196 ARG A C 1
ATOM 1590 O O . ARG A 1 196 ? -7.694 -15.696 -5.107 1.00 69.06 196 ARG A O 1
ATOM 1597 N N . THR A 1 197 ? -6.608 -17.343 -6.197 1.00 63.09 197 THR A N 1
ATOM 1598 C CA . THR A 1 197 ? -6.984 -16.934 -7.546 1.00 63.09 197 THR A CA 1
ATOM 1599 C C . THR A 1 197 ? -8.104 -17.857 -7.985 1.00 63.09 197 THR A C 1
ATOM 1601 O O . THR A 1 197 ? -7.929 -19.075 -7.989 1.00 63.09 197 THR A O 1
ATOM 1604 N N . LEU A 1 198 ? -9.261 -17.281 -8.292 1.00 60.81 198 LEU A N 1
ATOM 1605 C CA . LEU A 1 198 ? -10.392 -17.994 -8.867 1.00 60.81 198 LEU A CA 1
ATOM 1606 C C . LEU A 1 198 ? -10.559 -17.498 -10.302 1.00 60.81 198 LEU A C 1
ATOM 1608 O O . LEU A 1 198 ? -10.622 -16.293 -10.530 1.00 60.81 198 LEU A O 1
ATOM 1612 N N . SER A 1 199 ? -10.633 -18.423 -11.252 1.00 56.41 199 SER A N 1
ATOM 1613 C CA . SER A 1 199 ? -10.892 -18.131 -12.662 1.00 56.41 199 SER A CA 1
ATOM 1614 C C . SER A 1 199 ? -12.087 -18.967 -13.095 1.00 56.41 199 SER A C 1
ATOM 1616 O O . SER A 1 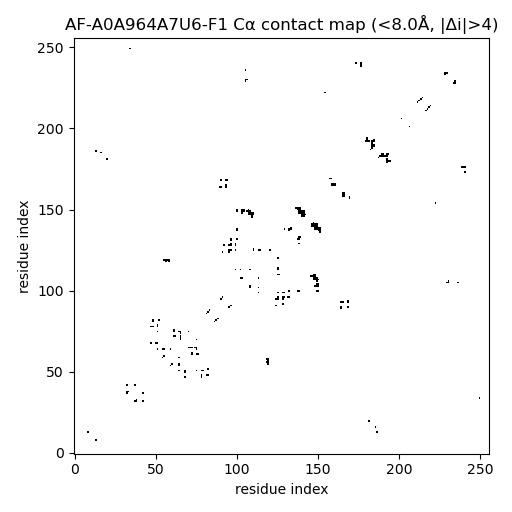199 ? -12.073 -20.188 -12.951 1.00 56.41 199 SER A O 1
ATOM 1618 N N . PHE A 1 200 ? -13.148 -18.313 -13.556 1.00 59.88 200 PHE A N 1
ATOM 1619 C CA . PHE A 1 200 ? -14.395 -18.961 -13.950 1.00 59.88 200 PHE A CA 1
ATOM 1620 C C . PHE A 1 200 ? -15.150 -18.076 -14.942 1.00 59.88 200 PHE A C 1
ATOM 1622 O O . PHE A 1 200 ? -14.974 -16.860 -14.962 1.00 59.88 200 PHE A O 1
ATOM 1629 N N . HIS A 1 201 ? -15.991 -18.693 -15.770 1.00 57.09 201 HIS A N 1
ATOM 1630 C CA . HIS A 1 201 ? -16.816 -17.969 -16.730 1.00 57.09 201 HIS A CA 1
ATOM 1631 C C . HIS A 1 201 ? -18.099 -17.487 -16.053 1.00 57.09 201 HIS A C 1
ATOM 1633 O O . HIS A 1 201 ? -18.782 -18.256 -15.375 1.00 57.09 201 HIS A O 1
ATOM 1639 N N . VAL A 1 202 ? -18.444 -16.225 -16.279 1.00 69.81 202 VAL A N 1
ATOM 1640 C CA . VAL A 1 202 ? -19.726 -15.628 -15.892 1.00 69.81 202 VAL A CA 1
ATOM 1641 C C . VAL A 1 202 ? -20.383 -15.014 -17.122 1.00 69.81 202 VAL A C 1
ATOM 1643 O O . VAL A 1 202 ? -19.694 -14.580 -18.044 1.00 69.81 202 VAL A O 1
ATOM 1646 N N . ARG A 1 203 ? -21.719 -14.984 -17.159 1.00 65.94 203 ARG A N 1
ATOM 1647 C CA . ARG A 1 203 ? -22.453 -14.241 -18.196 1.00 65.94 203 ARG A CA 1
ATOM 1648 C C . ARG A 1 203 ? -22.362 -12.737 -17.904 1.00 65.94 203 ARG A C 1
ATOM 1650 O O . ARG A 1 203 ? -22.188 -12.347 -16.752 1.00 65.94 203 ARG A O 1
ATOM 1657 N N . ALA A 1 204 ? -22.504 -11.892 -18.927 1.00 62.25 204 ALA A N 1
ATOM 1658 C CA . ALA A 1 204 ? -22.384 -10.434 -18.785 1.00 62.25 204 ALA A CA 1
ATOM 1659 C C . ALA A 1 204 ? -23.399 -9.829 -17.786 1.00 62.25 204 ALA A C 1
ATOM 1661 O O . ALA A 1 204 ? -23.063 -8.919 -17.035 1.00 62.25 204 ALA A O 1
ATOM 1662 N N . ASP A 1 205 ? -24.606 -10.396 -17.712 1.00 67.12 205 ASP A N 1
ATOM 1663 C CA . ASP A 1 205 ? -25.661 -10.044 -16.746 1.00 67.12 205 ASP A CA 1
ATOM 1664 C C . ASP A 1 205 ? -25.370 -10.521 -15.307 1.00 67.12 205 ASP A C 1
ATOM 1666 O O . ASP A 1 205 ? -26.023 -10.110 -14.354 1.00 67.12 205 ASP A O 1
ATOM 1670 N N . SER A 1 206 ? -24.365 -11.378 -15.115 1.00 66.00 206 SER A N 1
ATOM 1671 C CA . SER A 1 206 ? -24.031 -11.968 -13.814 1.00 66.00 206 SER A CA 1
ATOM 1672 C C . SER A 1 206 ? -23.044 -11.123 -13.000 1.00 66.00 206 SER A C 1
ATOM 1674 O O . SER A 1 206 ? -22.753 -11.466 -11.855 1.00 66.00 206 SER A O 1
ATOM 1676 N N . ALA A 1 207 ? -22.544 -10.011 -13.549 1.00 67.56 207 ALA A N 1
ATOM 1677 C CA . ALA A 1 207 ? -21.694 -9.071 -12.816 1.00 67.56 207 ALA A CA 1
ATOM 1678 C C . ALA A 1 207 ? -22.446 -8.411 -11.644 1.00 67.56 207 ALA A C 1
ATOM 1680 O O . ALA A 1 207 ? -21.887 -8.256 -10.557 1.00 67.56 207 ALA A O 1
ATOM 1681 N N . GLU A 1 208 ? -23.730 -8.088 -11.829 1.00 73.88 208 GLU A N 1
ATOM 1682 C CA . GLU A 1 208 ? -24.592 -7.596 -10.746 1.00 73.88 208 GLU A CA 1
ATOM 1683 C C . GLU A 1 208 ? -24.798 -8.669 -9.680 1.00 73.88 208 GLU A C 1
ATOM 1685 O O . GLU A 1 208 ? -24.647 -8.398 -8.493 1.00 73.88 208 GLU A O 1
ATOM 1690 N N . ARG A 1 209 ? -24.996 -9.921 -10.098 1.00 77.19 209 ARG A N 1
ATOM 1691 C CA . ARG A 1 209 ? -25.132 -11.061 -9.185 1.00 77.19 209 ARG A CA 1
ATOM 1692 C C . ARG A 1 209 ? -23.862 -11.335 -8.370 1.00 77.19 209 ARG A C 1
ATOM 1694 O O . ARG A 1 209 ? -23.946 -11.742 -7.216 1.00 77.19 209 ARG A O 1
ATOM 1701 N N . MET A 1 210 ? -22.681 -11.093 -8.943 1.00 75.56 210 MET A N 1
ATOM 1702 C CA . MET A 1 210 ? -21.409 -11.141 -8.209 1.00 75.56 210 MET A CA 1
ATOM 1703 C C . MET A 1 210 ? -21.317 -10.030 -7.158 1.00 75.56 210 MET A C 1
ATOM 1705 O O . MET A 1 210 ? -20.869 -10.285 -6.040 1.00 75.56 210 MET A O 1
ATOM 1709 N N . ARG A 1 211 ? -21.779 -8.816 -7.486 1.00 77.12 211 ARG A N 1
ATOM 1710 C CA . ARG A 1 211 ? -21.873 -7.713 -6.519 1.00 77.12 211 ARG A CA 1
ATOM 1711 C C . ARG A 1 211 ? -22.844 -8.061 -5.391 1.00 77.12 211 ARG A C 1
ATOM 1713 O O . ARG A 1 211 ? -22.493 -7.902 -4.231 1.00 77.12 211 ARG A O 1
ATOM 1720 N N . GLU A 1 212 ? -24.015 -8.602 -5.712 1.00 84.19 212 GLU A N 1
ATOM 1721 C CA . GLU A 1 212 ? -24.993 -9.053 -4.715 1.00 84.19 212 GLU A CA 1
ATOM 1722 C C . GLU A 1 212 ? -24.450 -10.163 -3.812 1.00 84.19 212 GLU A C 1
ATOM 1724 O O . GLU A 1 212 ? -24.691 -10.136 -2.610 1.00 84.19 212 GLU A O 1
ATOM 1729 N N . LEU A 1 213 ? -23.692 -11.125 -4.352 1.00 84.81 213 LEU A N 1
ATOM 1730 C CA . LEU A 1 213 ? -23.028 -12.153 -3.545 1.00 84.81 213 LEU A CA 1
ATOM 1731 C C . LEU A 1 213 ? -22.051 -11.524 -2.543 1.00 84.81 213 LEU A C 1
ATOM 1733 O O . LEU A 1 213 ? -21.988 -11.939 -1.383 1.00 84.81 213 LEU A O 1
ATOM 1737 N N . TYR A 1 214 ? -21.295 -10.519 -2.983 1.00 83.25 214 TYR A N 1
ATOM 1738 C CA . TYR A 1 214 ? -20.431 -9.773 -2.084 1.00 83.25 214 TYR A CA 1
ATOM 1739 C C . TYR A 1 214 ? -21.244 -9.061 -0.996 1.00 83.25 214 TYR A C 1
ATOM 1741 O O . TYR A 1 214 ? -21.017 -9.335 0.178 1.00 83.25 214 TYR A O 1
ATOM 1749 N N . GLU A 1 215 ? -22.211 -8.217 -1.361 1.00 80.75 215 GLU A N 1
ATOM 1750 C CA . GLU A 1 215 ? -22.975 -7.401 -0.403 1.00 80.75 215 GLU A CA 1
ATOM 1751 C C . GLU A 1 215 ? -23.800 -8.258 0.569 1.00 80.75 215 GLU A C 1
ATOM 1753 O O . GLU A 1 215 ? -23.751 -8.056 1.777 1.00 80.75 215 GLU A O 1
ATOM 1758 N N . ASN A 1 216 ? -24.528 -9.253 0.063 1.00 85.50 216 ASN A N 1
ATOM 1759 C CA . ASN A 1 216 ? -25.530 -9.975 0.851 1.00 85.50 216 ASN A CA 1
ATOM 1760 C C . ASN A 1 216 ? -24.969 -11.193 1.588 1.00 85.50 216 ASN A C 1
ATOM 1762 O O . ASN A 1 216 ? -25.646 -11.757 2.443 1.00 85.50 216 ASN A O 1
ATOM 1766 N N . THR A 1 217 ? -23.781 -11.674 1.218 1.00 86.50 217 THR A N 1
ATOM 1767 C CA . THR A 1 217 ? -23.202 -12.888 1.815 1.00 86.50 217 THR A CA 1
ATOM 1768 C C . THR A 1 217 ? -21.839 -12.616 2.417 1.00 86.50 217 THR A C 1
ATOM 1770 O O . THR A 1 217 ? -21.647 -12.824 3.613 1.00 86.50 217 THR A O 1
ATOM 1773 N N . ILE A 1 218 ? -20.884 -12.156 1.607 1.00 84.31 218 ILE A N 1
ATOM 1774 C CA . ILE A 1 218 ? -19.504 -11.986 2.072 1.00 84.31 218 ILE A CA 1
ATOM 1775 C C . ILE A 1 218 ? -19.436 -10.847 3.091 1.00 84.31 218 ILE A C 1
ATOM 1777 O O . ILE A 1 218 ? -18.921 -11.039 4.189 1.00 84.31 218 ILE A O 1
ATOM 1781 N N . TRP A 1 219 ? -19.974 -9.679 2.749 1.00 79.06 219 TRP A N 1
ATOM 1782 C CA . TRP A 1 219 ? -19.944 -8.501 3.605 1.00 79.06 219 TRP A CA 1
ATOM 1783 C C . TRP A 1 219 ? -20.710 -8.712 4.908 1.00 79.06 219 TRP A C 1
ATOM 1785 O O . TRP A 1 219 ? -20.169 -8.469 5.985 1.00 79.06 219 TRP A O 1
ATOM 1795 N N . GLU A 1 220 ? -21.926 -9.246 4.819 1.00 81.69 220 GLU A N 1
ATOM 1796 C CA . GLU A 1 220 ? -22.750 -9.589 5.979 1.00 81.69 220 GLU A CA 1
ATOM 1797 C C . GLU A 1 220 ? -22.027 -10.525 6.960 1.00 81.69 220 GLU A C 1
ATOM 1799 O O . GLU A 1 220 ? -21.986 -10.259 8.165 1.00 81.69 220 GLU A O 1
ATOM 1804 N N . ALA A 1 221 ? -21.370 -11.572 6.450 1.00 84.56 221 ALA A N 1
ATOM 1805 C CA . ALA A 1 221 ? -20.585 -12.483 7.276 1.00 84.56 221 ALA A CA 1
ATOM 1806 C C . ALA A 1 221 ? -19.377 -11.787 7.929 1.00 84.56 221 ALA A C 1
ATOM 1808 O O . ALA A 1 221 ? -19.131 -11.974 9.121 1.00 84.56 221 ALA A O 1
ATOM 1809 N N . LEU A 1 222 ? -18.639 -10.960 7.180 1.00 80.50 222 LEU A N 1
ATOM 1810 C CA . LEU A 1 222 ? -17.486 -10.219 7.706 1.00 80.50 222 LEU A CA 1
ATOM 1811 C C . LEU A 1 222 ? -17.896 -9.214 8.787 1.00 80.50 222 LEU A C 1
ATOM 1813 O O . LEU A 1 222 ? -17.226 -9.109 9.812 1.00 80.50 222 LEU A O 1
ATOM 1817 N N . ARG A 1 223 ? -19.016 -8.510 8.591 1.00 77.56 223 ARG A N 1
ATOM 1818 C CA . ARG A 1 223 ? -19.571 -7.567 9.567 1.00 77.56 223 ARG A CA 1
ATOM 1819 C C . ARG A 1 223 ? -19.966 -8.271 10.865 1.00 77.56 223 ARG A C 1
ATOM 1821 O O . ARG A 1 223 ? -19.703 -7.743 11.943 1.00 77.56 223 ARG A O 1
ATOM 1828 N N . ALA A 1 224 ? -20.569 -9.456 10.774 1.00 81.00 224 ALA A N 1
ATOM 1829 C CA . ALA A 1 224 ? -20.902 -10.263 11.946 1.00 81.00 224 ALA A CA 1
ATOM 1830 C C . ALA A 1 224 ? -19.639 -10.710 12.706 1.00 81.00 224 ALA A C 1
ATOM 1832 O O . ALA A 1 224 ? -19.561 -10.523 13.919 1.00 81.00 224 ALA A O 1
ATOM 1833 N N . MET A 1 225 ? -18.622 -11.211 11.993 1.00 79.56 225 MET A N 1
ATOM 1834 C CA . MET A 1 225 ? -17.338 -11.604 12.593 1.00 79.56 225 MET A CA 1
ATOM 1835 C C . MET A 1 225 ? -16.631 -10.429 13.280 1.00 79.56 225 MET A C 1
ATOM 1837 O O . MET A 1 225 ? -16.096 -10.589 14.376 1.00 79.56 225 MET A O 1
ATOM 1841 N N . ASP A 1 226 ? -16.643 -9.244 12.664 1.00 74.44 226 ASP A N 1
ATOM 1842 C CA . ASP A 1 226 ? -16.089 -8.037 13.279 1.00 74.44 226 ASP A CA 1
ATOM 1843 C C . ASP A 1 226 ? -16.827 -7.664 14.571 1.00 74.44 226 ASP A C 1
ATOM 1845 O O . ASP A 1 226 ? -16.209 -7.481 15.623 1.00 74.44 226 ASP A O 1
ATOM 1849 N N . ALA A 1 227 ? -18.160 -7.611 14.524 1.00 78.06 227 ALA A N 1
ATOM 1850 C CA . ALA A 1 227 ? -18.971 -7.293 15.694 1.00 78.06 227 ALA A CA 1
ATOM 1851 C C . ALA A 1 227 ? -18.712 -8.268 16.857 1.00 78.06 227 ALA A C 1
ATOM 1853 O O . ALA A 1 227 ? -18.668 -7.848 18.015 1.00 78.06 227 ALA A O 1
ATOM 1854 N N . GLU A 1 228 ? -18.491 -9.551 16.556 1.00 80.69 228 GLU A N 1
ATOM 1855 C CA . GLU A 1 228 ? -18.115 -10.564 17.540 1.00 80.69 228 GLU A CA 1
ATOM 1856 C C . GLU A 1 228 ? -16.698 -10.381 18.093 1.00 80.69 228 GLU A C 1
ATOM 1858 O O . GLU A 1 228 ? -16.466 -10.693 19.263 1.00 80.69 228 GLU A O 1
ATOM 1863 N N . ALA A 1 229 ? -15.743 -9.918 17.286 1.00 76.25 229 ALA A N 1
ATOM 1864 C CA . ALA A 1 229 ? -14.347 -9.745 17.685 1.00 76.25 229 ALA A CA 1
ATOM 1865 C C . ALA A 1 229 ? -14.091 -8.423 18.432 1.00 76.25 229 ALA A C 1
ATOM 1867 O O . ALA A 1 229 ? -13.135 -8.316 19.208 1.00 76.25 229 ALA A O 1
ATOM 1868 N N . LYS A 1 230 ? -14.937 -7.412 18.222 1.00 74.12 230 LYS A N 1
ATOM 1869 C CA . LYS A 1 230 ? -14.721 -6.053 18.720 1.00 74.12 230 LYS A CA 1
ATOM 1870 C C . LYS A 1 230 ? -14.539 -5.995 20.240 1.00 74.12 230 LYS A C 1
ATOM 1872 O O . LYS A 1 230 ? -15.379 -6.441 21.018 1.00 74.12 230 LYS A O 1
ATOM 1877 N N . GLY A 1 231 ? -13.436 -5.380 20.671 1.00 67.94 231 GLY A N 1
ATOM 1878 C CA . GLY A 1 231 ? -13.116 -5.169 22.088 1.00 67.94 231 GLY A CA 1
ATOM 1879 C C . GLY A 1 231 ? -12.622 -6.413 22.834 1.00 67.94 231 GLY A C 1
ATOM 1880 O O . GLY A 1 231 ? -12.364 -6.321 24.036 1.00 67.94 231 GLY A O 1
ATOM 1881 N N . LYS A 1 232 ? -12.458 -7.556 22.155 1.00 72.31 232 LYS A N 1
ATOM 1882 C CA . LYS A 1 232 ? -11.910 -8.771 22.762 1.00 72.31 232 LYS A CA 1
ATOM 1883 C C . LYS A 1 232 ? -10.376 -8.781 22.725 1.00 72.31 232 LYS A C 1
ATOM 1885 O O . LYS A 1 232 ? -9.785 -8.354 21.729 1.00 72.31 232 LYS A O 1
ATOM 1890 N N . PRO A 1 233 ? -9.709 -9.269 23.788 1.00 65.69 233 PRO A N 1
ATOM 1891 C CA . PRO A 1 233 ? -8.249 -9.233 23.907 1.00 65.69 233 PRO A CA 1
ATOM 1892 C C . PRO A 1 233 ? -7.518 -10.179 22.941 1.00 65.69 233 PRO A C 1
ATOM 1894 O O . PRO A 1 233 ? -6.330 -9.989 22.701 1.00 65.69 233 PRO A O 1
ATOM 1897 N N . ASP A 1 234 ? -8.209 -11.178 22.390 1.00 73.06 234 ASP A N 1
ATOM 1898 C CA . ASP A 1 234 ? -7.709 -12.154 21.414 1.00 73.06 234 ASP A CA 1
ATOM 1899 C C . ASP A 1 234 ? -8.046 -11.790 19.956 1.00 73.06 234 ASP A C 1
ATOM 1901 O O . ASP A 1 234 ? -7.742 -12.548 19.033 1.00 73.06 234 ASP A O 1
ATOM 1905 N N . SER A 1 235 ? -8.636 -10.614 19.724 1.00 71.94 235 SER A N 1
ATOM 1906 C CA . SER A 1 235 ? -8.938 -10.137 18.376 1.00 71.94 235 SER A CA 1
ATOM 1907 C C . SER A 1 235 ? -7.663 -9.805 17.593 1.00 71.94 235 SER A C 1
ATOM 1909 O O . SER A 1 235 ? -6.692 -9.250 18.110 1.00 71.94 235 SER A O 1
ATOM 1911 N N . THR A 1 236 ? -7.658 -10.163 16.309 1.00 65.75 236 THR A N 1
ATOM 1912 C CA . THR A 1 236 ? -6.606 -9.783 15.362 1.00 65.75 236 THR A CA 1
ATOM 1913 C C . THR A 1 236 ? -7.226 -8.990 14.231 1.00 65.75 236 THR A C 1
ATOM 1915 O O . THR A 1 236 ? -8.265 -9.362 13.693 1.00 65.75 236 THR A O 1
ATOM 1918 N N . MET A 1 237 ? -6.544 -7.921 13.842 1.00 62.75 237 MET A N 1
ATOM 1919 C CA . MET A 1 237 ? -6.921 -7.123 12.690 1.00 62.75 237 MET A CA 1
ATOM 1920 C C . MET A 1 237 ? -6.495 -7.820 11.396 1.00 62.75 237 MET A C 1
ATOM 1922 O O . MET A 1 237 ? -5.335 -8.221 11.264 1.00 62.75 237 MET A O 1
ATOM 1926 N N . LEU A 1 238 ? -7.428 -7.965 10.457 1.00 62.31 238 LEU A N 1
ATOM 1927 C CA . LEU A 1 238 ? -7.182 -8.545 9.141 1.00 62.31 238 LEU A CA 1
ATOM 1928 C C . LEU A 1 238 ? -7.546 -7.532 8.057 1.00 62.31 238 LEU A C 1
ATOM 1930 O O . LEU A 1 238 ? -8.642 -6.979 8.070 1.00 62.31 238 LEU A O 1
ATOM 1934 N N . ASP A 1 239 ? -6.641 -7.350 7.099 1.00 61.03 239 ASP A N 1
ATOM 1935 C CA . ASP A 1 239 ? -6.927 -6.632 5.861 1.00 61.03 239 ASP A CA 1
ATOM 1936 C C . ASP A 1 239 ? -7.389 -7.633 4.801 1.00 61.03 239 ASP A C 1
ATOM 1938 O O . ASP A 1 239 ? -6.661 -8.573 4.467 1.00 61.03 239 ASP A O 1
ATOM 1942 N N . LEU A 1 240 ? -8.584 -7.426 4.246 1.00 68.81 240 LEU A N 1
ATOM 1943 C CA . LEU A 1 240 ? -9.106 -8.217 3.137 1.00 68.81 240 LEU A CA 1
ATOM 1944 C C . LEU A 1 240 ? -9.285 -7.331 1.909 1.00 68.81 240 LEU A C 1
ATOM 1946 O O . LEU A 1 240 ? -9.996 -6.333 1.938 1.00 68.81 240 LEU A O 1
ATOM 1950 N N . SER A 1 241 ? -8.669 -7.750 0.809 1.00 70.31 241 SER A N 1
ATOM 1951 C CA . SER A 1 241 ? -8.888 -7.170 -0.510 1.00 70.31 241 SER A CA 1
ATOM 1952 C C . SER A 1 241 ? -9.491 -8.221 -1.431 1.00 70.31 241 SER A C 1
ATOM 1954 O O . SER A 1 241 ? -8.886 -9.271 -1.650 1.00 70.31 241 SER A O 1
ATOM 1956 N N . ILE A 1 242 ? -10.674 -7.938 -1.972 1.00 74.31 242 ILE A N 1
ATOM 1957 C CA . ILE A 1 242 ? -11.335 -8.766 -2.984 1.00 74.31 242 ILE A CA 1
ATOM 1958 C C . ILE A 1 242 ? -11.319 -7.978 -4.288 1.00 74.31 242 ILE A C 1
ATOM 1960 O O . ILE A 1 242 ? -11.741 -6.826 -4.321 1.00 74.31 242 ILE A O 1
ATOM 1964 N N . LEU A 1 243 ? -10.821 -8.606 -5.349 1.00 75.25 243 LEU A N 1
ATOM 1965 C CA . LEU A 1 243 ? -10.759 -8.019 -6.679 1.00 75.25 243 LEU A CA 1
ATOM 1966 C C . LEU A 1 243 ? -11.355 -8.966 -7.712 1.00 75.25 243 LEU A C 1
ATOM 1968 O O . LEU A 1 243 ? -11.211 -10.186 -7.626 1.00 75.25 243 LEU A O 1
ATOM 1972 N N . TRP A 1 244 ? -11.976 -8.376 -8.719 1.00 74.31 244 TRP A N 1
ATOM 1973 C CA . TRP A 1 244 ? -12.328 -9.032 -9.963 1.00 74.31 244 TRP A CA 1
ATOM 1974 C C . TRP A 1 244 ? -12.174 -8.013 -11.089 1.00 74.31 244 TRP A C 1
ATOM 1976 O O . TRP A 1 244 ? -12.378 -6.815 -10.899 1.00 74.31 244 TRP A O 1
ATOM 1986 N N . ALA A 1 245 ? -11.797 -8.499 -12.259 1.00 72.88 245 ALA A N 1
ATOM 1987 C CA . ALA A 1 245 ? -11.749 -7.741 -13.496 1.00 72.88 245 ALA A CA 1
ATOM 1988 C C . ALA A 1 245 ? -12.075 -8.712 -14.637 1.00 72.88 245 ALA A C 1
ATOM 1990 O O . ALA A 1 245 ? -11.902 -9.925 -14.457 1.00 72.88 245 ALA A O 1
ATOM 1991 N N . PRO A 1 246 ? -12.546 -8.223 -15.794 1.00 72.62 246 PRO A N 1
ATOM 1992 C CA . PRO A 1 246 ? -12.603 -9.047 -16.991 1.00 72.62 246 PRO A CA 1
ATOM 1993 C C . PRO A 1 246 ? -11.231 -9.667 -17.280 1.00 72.62 246 PRO A C 1
ATOM 1995 O O . PRO A 1 246 ? -10.194 -9.026 -17.088 1.00 72.62 246 PRO A O 1
ATOM 1998 N N . TYR A 1 247 ? -11.242 -10.925 -17.714 1.00 58.78 247 TYR A N 1
ATOM 1999 C CA . TYR A 1 247 ? -10.046 -11.587 -18.224 1.00 58.78 247 TYR A CA 1
ATOM 2000 C C . TYR A 1 247 ? -9.543 -10.777 -19.433 1.00 58.78 247 TYR A C 1
ATOM 2002 O O . TYR A 1 247 ? -10.355 -10.371 -20.260 1.00 58.78 247 TYR A O 1
ATOM 2010 N N . ASP A 1 248 ? -8.248 -10.459 -19.463 1.00 64.94 248 ASP A N 1
ATOM 2011 C CA . ASP A 1 248 ? -7.575 -9.719 -20.546 1.00 64.94 248 ASP A CA 1
ATOM 2012 C C . ASP A 1 248 ? -7.972 -8.240 -20.735 1.00 64.94 248 ASP A C 1
ATOM 2014 O O . ASP A 1 248 ? -7.748 -7.650 -21.788 1.00 64.94 248 ASP A O 1
ATOM 2018 N N . TYR A 1 249 ? -8.474 -7.577 -19.684 1.00 73.94 249 TYR A N 1
ATOM 2019 C CA . TYR A 1 249 ? -8.888 -6.163 -19.755 1.00 73.94 249 TYR A CA 1
ATOM 2020 C C . TYR A 1 249 ? -7.800 -5.192 -20.263 1.00 73.94 249 TYR A C 1
ATOM 2022 O O . TYR A 1 249 ? -8.120 -4.184 -20.877 1.00 73.94 249 TYR A O 1
ATOM 2030 N N . LEU A 1 250 ? -6.519 -5.485 -20.010 1.00 64.38 250 LEU A N 1
ATOM 2031 C CA . LEU A 1 250 ? -5.388 -4.672 -20.485 1.00 64.38 250 LEU A CA 1
ATOM 2032 C C . LEU A 1 250 ? -4.849 -5.109 -21.856 1.00 64.38 250 LEU A C 1
ATOM 2034 O O . LEU A 1 250 ? -4.037 -4.397 -22.434 1.00 64.38 250 LEU A O 1
ATOM 2038 N N . GLU A 1 251 ? -5.242 -6.282 -22.352 1.00 61.59 251 GLU A N 1
ATOM 2039 C CA . GLU A 1 251 ? -4.750 -6.844 -23.620 1.00 61.59 251 GLU A CA 1
ATOM 2040 C C . GLU A 1 251 ? -5.711 -6.538 -24.788 1.00 61.59 251 GLU A C 1
ATOM 2042 O O . GLU A 1 251 ? -5.367 -6.766 -25.943 1.00 61.59 251 GLU A O 1
ATOM 2047 N N . HIS A 1 252 ? -6.888 -5.967 -24.495 1.00 52.16 252 HIS A N 1
ATOM 2048 C CA . HIS A 1 252 ? -7.936 -5.612 -25.460 1.00 52.16 252 HIS A CA 1
ATOM 2049 C C . HIS A 1 252 ? -8.200 -4.098 -25.590 1.00 52.16 252 HIS A C 1
ATOM 2051 O O . HIS A 1 252 ? -9.253 -3.705 -26.084 1.00 52.16 252 HIS A O 1
ATOM 2057 N N . GLU A 1 253 ? -7.260 -3.231 -25.197 1.00 51.00 253 GLU A N 1
ATOM 2058 C CA . GLU A 1 253 ? -7.305 -1.787 -25.517 1.00 51.00 253 GLU A CA 1
ATOM 2059 C C . GLU A 1 253 ? -6.923 -1.508 -26.994 1.00 51.00 253 GLU A C 1
ATOM 2061 O O . GLU A 1 253 ? -6.168 -0.590 -27.304 1.00 51.00 253 GLU A O 1
ATOM 2066 N N . GLU A 1 254 ? -7.446 -2.307 -27.929 1.00 41.94 254 GLU A N 1
ATOM 2067 C CA . GLU A 1 254 ? -7.362 -2.046 -29.369 1.00 41.94 254 GLU A CA 1
ATOM 2068 C C . GLU A 1 254 ? -8.761 -1.720 -29.922 1.00 41.94 254 GLU A C 1
ATOM 2070 O O . GLU A 1 254 ? -9.695 -2.511 -29.809 1.00 41.94 254 GLU A O 1
ATOM 2075 N N . GLU A 1 255 ? -8.849 -0.534 -30.538 1.00 42.56 255 GLU A N 1
ATOM 2076 C CA . GLU A 1 255 ? -9.937 0.009 -31.371 1.00 42.56 255 GLU A CA 1
ATOM 2077 C C . GLU A 1 255 ? -11.173 0.597 -30.651 1.00 42.56 255 GLU A C 1
ATOM 2079 O O . GLU A 1 255 ? -12.270 0.038 -30.636 1.00 42.56 255 GLU A O 1
ATOM 2084 N N . THR A 1 256 ? -11.045 1.834 -30.153 1.00 35.75 256 THR A N 1
ATOM 2085 C CA . THR A 1 256 ? -12.124 2.840 -30.270 1.00 35.75 256 THR A CA 1
ATOM 2086 C C . THR A 1 256 ? -11.547 4.208 -30.602 1.00 35.75 256 THR A C 1
ATOM 2088 O O . THR A 1 256 ? -10.502 4.561 -30.013 1.00 35.75 256 THR A O 1
#

Foldseek 3Di:
DDPPPPPDDDPVSVVVLVVVLVVVLCVVVVLVCVLVVNDPVNVVVVVLLVLLVVCLQVVHDLVRNCVVSVHDSVVSVVSVVCCVPPPCVLCLVAQLLLVLQLVLAQDWAALVVSDVVRPNDDPCSSVVSVVVCVVVQQWDWDDDPGITIHGPDDDPPQDPPPDPSSVVSVVVVVSVLVVVLSCCVRPPVNPLSDDDDDDDDDDPVCVVVVVCCCPVPVRVVVRVVSVVQRPDPPDDDDDDDDDDDPDCPSVPPPDD